Protein AF-0000000085013847 (afdb_homodimer)

Nearest PDB structures (foldseek):
  2bhn-assembly1_A  TM=4.651E-01  e=4.537E+00  Aeropyrum pernix
  2bhn-assembly1_A  TM=4.651E-01  e=4.502E+00  Aeropyrum pernix

Secondary structure (DSSP, 8-state):
--------------S-HHHHHHHHHT-SSS---GGGS-HHHHHHHHHS-HHHHHHHHHHHSSGGGGGGG--GGGGTTSTT--HHHHHHHHHHHHHHHHH-/--------------S-HHHHHHHHHT-SSS---GGGS-HHHHHHHHHS-HHHHHHHHHHHSSGGGGGGG--GGGGTTSTT--HHHHHHHHHHHHHHHHH-

Foldseek 3Di:
DPPPPPPDPPPPPPPDVLVVVVCQQPPPPDHDPPVNDAQLRVCCNQQVDSQVSVLQCVQQVGPVRLCSCVQLVVCDPPTPRHPSSRVSSVVVVVVVVVVD/DPPPPPPPPPPPPPPDVLVVVVCQQPPPPDHDPPVNDAQLRVCCNQQVDSQVSVLQCVQQVGPVRLCSCVQLVVCDPPTPRHPSSRVSSVVVVVVVVVVD

pLDDT: mean 85.6, std 20.47, range [30.75, 98.44]

Organism: Deinococcus geothermalis (strain DSM 11300 / CIP 105573 / AG-3a) (NCBI:txid319795)

Solvent-accessible surface area (backbone atoms only — not comparable to full-atom values): 11295 Å² total; per-residue (Å²): 135,83,74,70,76,73,72,68,77,74,74,72,70,62,90,40,65,47,40,51,49,31,48,46,38,65,29,87,87,66,54,43,54,77,86,72,51,48,67,56,56,45,35,24,64,62,66,70,30,64,53,27,24,52,48,50,36,74,72,39,67,46,55,68,35,51,75,70,60,74,50,27,71,76,48,50,78,41,67,62,23,43,56,40,46,16,43,39,50,42,42,51,51,51,47,23,62,50,50,94,134,84,74,70,75,73,73,66,78,73,75,71,73,62,89,43,66,46,41,54,51,32,50,48,38,64,29,87,88,67,54,42,53,76,84,71,53,50,68,56,57,45,35,23,64,60,64,70,30,64,54,26,24,51,48,51,37,72,71,38,68,46,55,66,37,51,75,71,60,73,52,27,69,76,48,49,76,41,68,62,21,43,54,38,47,16,43,40,49,41,42,51,52,51,47,24,61,50,49,94

Radius of gyration: 20.05 Å; Cα contacts (8 Å, |Δi|>4): 238; chains: 2; bounding box: 55×67×54 Å

Structure (mmCIF, N/CA/C/O backbone):
data_AF-0000000085013847-model_v1
#
loop_
_entity.id
_entity.type
_entity.pdbx_description
1 polymer 'Uncharacterized protein'
#
loop_
_atom_site.group_PDB
_atom_site.id
_atom_site.type_symbol
_atom_site.label_atom_id
_atom_site.label_alt_id
_atom_site.label_comp_id
_atom_site.label_asym_id
_atom_site.label_entity_id
_atom_site.label_seq_id
_atom_site.pdbx_PDB_ins_code
_atom_site.Cartn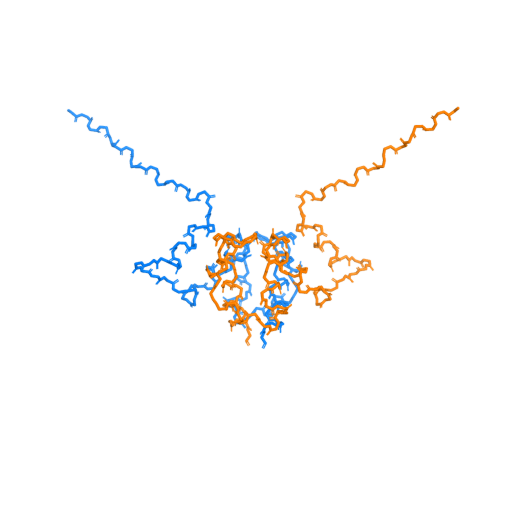_x
_atom_site.Cartn_y
_atom_site.Cartn_z
_atom_site.occupancy
_atom_site.B_iso_or_equiv
_atom_site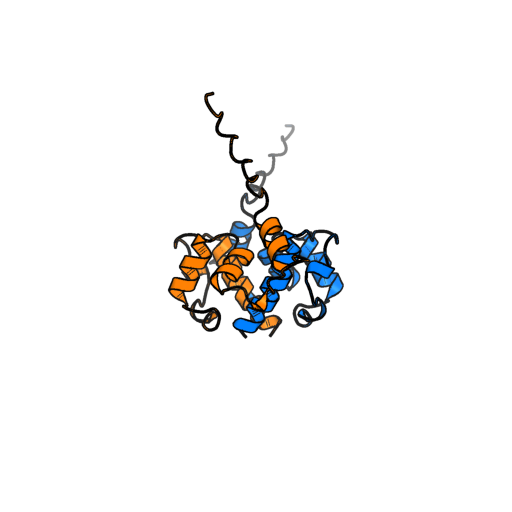.auth_seq_id
_atom_site.auth_comp_id
_atom_site.auth_asym_id
_atom_site.auth_atom_id
_atom_site.pdbx_PDB_model_num
ATOM 1 N N . MET A 1 1 ? 25.266 42.781 -25.609 1 30.75 1 MET A N 1
ATOM 2 C CA . MET A 1 1 ? 24.703 42.5 -24.297 1 30.75 1 MET A CA 1
ATOM 3 C C . MET A 1 1 ? 24.188 41.062 -24.219 1 30.75 1 MET A C 1
ATOM 5 O O . MET A 1 1 ? 23.219 40.719 -24.891 1 30.75 1 MET A O 1
ATOM 9 N N . SER A 1 2 ? 25.062 40 -24.141 1 38.44 2 SER A N 1
ATOM 10 C CA . SER A 1 2 ? 25.016 38.531 -24.125 1 38.44 2 SER A CA 1
ATOM 11 C C . SER A 1 2 ? 24.156 38.031 -22.969 1 38.44 2 SER A C 1
ATOM 13 O O . SER A 1 2 ? 24.5 38.188 -21.797 1 38.44 2 SER A O 1
ATOM 15 N N . GLY A 1 3 ? 22.859 38.219 -23.078 1 35.34 3 GLY A N 1
ATOM 16 C CA . GLY A 1 3 ? 21.906 37.875 -22.047 1 35.34 3 GLY A CA 1
ATOM 17 C C . GLY A 1 3 ? 22.094 36.469 -21.516 1 35.34 3 GLY A C 1
ATOM 18 O O . GLY A 1 3 ? 22.188 35.5 -22.281 1 35.34 3 GLY A O 1
ATOM 19 N N . ILE A 1 4 ? 22.875 36.312 -20.469 1 40.09 4 ILE A N 1
ATOM 20 C CA . ILE A 1 4 ? 23.078 35.094 -19.734 1 40.09 4 ILE A CA 1
ATOM 21 C C . ILE A 1 4 ? 21.734 34.438 -19.453 1 40.09 4 ILE A C 1
ATOM 23 O O . ILE A 1 4 ? 20.781 35.094 -19.031 1 40.09 4 ILE A O 1
ATOM 27 N N . PRO A 1 5 ? 21.312 33.406 -20.297 1 41.41 5 PRO A N 1
ATOM 28 C CA . PRO A 1 5 ? 20.062 32.719 -19.984 1 41.41 5 PRO A CA 1
ATOM 29 C C . PRO A 1 5 ? 19.859 32.5 -18.5 1 41.41 5 PRO A C 1
ATOM 31 O O . PRO A 1 5 ? 20.828 32.188 -17.781 1 41.41 5 PRO A O 1
ATOM 34 N N . VAL A 1 6 ? 19.141 33.312 -17.75 1 39.09 6 VAL A N 1
ATOM 35 C CA . VAL A 1 6 ? 18.734 33.094 -16.359 1 39.09 6 VAL A CA 1
ATOM 36 C C . VAL A 1 6 ? 18.391 31.641 -16.141 1 39.09 6 VAL A C 1
ATOM 38 O O . VAL A 1 6 ? 17.688 31.031 -16.953 1 39.09 6 VAL A O 1
ATOM 41 N N . LYS A 1 7 ? 19.312 30.828 -15.672 1 38.59 7 LYS A N 1
ATOM 42 C CA . LYS A 1 7 ? 19.062 29.453 -15.258 1 38.59 7 LYS A CA 1
ATOM 43 C C . LYS A 1 7 ? 17.688 29.312 -14.602 1 38.59 7 LYS A C 1
ATOM 45 O O . LYS A 1 7 ? 17.359 30.094 -13.703 1 38.59 7 LYS A O 1
ATOM 50 N N . ALA A 1 8 ? 16.656 29.016 -15.391 1 40.59 8 ALA A N 1
ATOM 51 C CA . ALA A 1 8 ? 15.344 28.734 -14.812 1 40.59 8 ALA A CA 1
ATOM 52 C C . ALA A 1 8 ? 15.477 28.141 -13.414 1 40.59 8 ALA A C 1
ATOM 54 O O . ALA A 1 8 ? 16.469 27.469 -13.109 1 40.59 8 ALA A O 1
ATOM 55 N N . PRO A 1 9 ? 14.977 28.766 -12.352 1 34.88 9 PRO A N 1
ATOM 56 C CA . PRO A 1 9 ? 15.039 28.156 -11.023 1 34.88 9 PRO A CA 1
ATOM 57 C C . PRO A 1 9 ? 14.852 26.641 -11.062 1 34.88 9 PRO A C 1
ATOM 59 O O . PRO A 1 9 ? 14.117 26.109 -11.914 1 34.88 9 PRO A O 1
ATOM 62 N N . TYR A 1 10 ? 15.898 25.828 -11.164 1 36.44 10 TYR A N 1
ATOM 63 C CA . TYR A 1 10 ? 15.844 24.375 -10.945 1 36.44 10 TYR A CA 1
ATOM 64 C C . TYR A 1 10 ? 14.664 24.016 -10.055 1 36.44 10 TYR A C 1
ATOM 66 O O . TYR A 1 10 ? 14.602 24.422 -8.891 1 36.44 10 TYR A O 1
ATOM 74 N N . ARG A 1 11 ? 13.398 24.109 -10.539 1 38.66 11 ARG A N 1
ATOM 75 C CA . ARG A 1 11 ? 12.266 23.594 -9.766 1 38.66 11 ARG A CA 1
ATOM 76 C C . ARG A 1 11 ? 12.695 22.469 -8.836 1 38.66 11 ARG A C 1
ATOM 78 O O . ARG A 1 11 ? 13.336 21.516 -9.266 1 38.66 11 ARG A O 1
ATOM 85 N N . ARG A 1 12 ? 13.008 22.719 -7.598 1 37.44 12 ARG A N 1
ATOM 86 C CA . ARG A 1 12 ? 13.414 21.844 -6.504 1 37.44 12 ARG A CA 1
ATOM 87 C C . ARG A 1 12 ? 12.789 20.453 -6.648 1 37.44 12 ARG A C 1
ATOM 89 O O . ARG A 1 12 ? 11.586 20.344 -6.891 1 37.44 12 ARG A O 1
ATOM 96 N N . SER A 1 13 ? 13.461 19.469 -7.23 1 40.66 13 SER A N 1
ATOM 97 C CA . SER A 1 13 ? 13.195 18.031 -7.164 1 40.66 13 SER A CA 1
ATOM 98 C C . SER A 1 13 ? 12.32 17.688 -5.965 1 40.66 13 SER A C 1
ATOM 100 O O . SER A 1 13 ? 12.633 18.062 -4.836 1 40.66 13 SER A O 1
ATOM 102 N N . THR A 1 14 ? 11.07 17.844 -5.957 1 45.62 14 THR A N 1
ATOM 103 C CA . THR A 1 14 ? 10.219 17.547 -4.812 1 45.62 14 THR A CA 1
ATOM 104 C C . THR A 1 14 ? 10.797 16.375 -4.012 1 45.62 14 THR A C 1
ATOM 106 O O . THR A 1 14 ? 10.953 15.273 -4.535 1 45.62 14 THR A O 1
ATOM 109 N N . LYS A 1 15 ? 11.836 16.531 -3.211 1 51.66 15 LYS A N 1
ATOM 110 C CA . LYS A 1 15 ? 12.617 15.656 -2.346 1 51.66 15 LYS A CA 1
ATOM 111 C C . LYS A 1 15 ? 11.75 14.547 -1.749 1 51.66 15 LYS A C 1
ATOM 113 O O . LYS A 1 15 ? 12.266 13.516 -1.32 1 51.66 15 LYS A O 1
ATOM 118 N N . ASN A 1 16 ? 10.375 14.773 -1.818 1 64.81 16 ASN A N 1
ATOM 119 C CA . ASN A 1 16 ? 9.531 13.711 -1.287 1 64.81 16 ASN A CA 1
ATOM 120 C C . ASN A 1 16 ? 8.344 13.422 -2.201 1 64.81 16 ASN A C 1
ATOM 122 O O . ASN A 1 16 ? 7.297 14.055 -2.076 1 64.81 16 ASN A O 1
ATOM 126 N N . PRO A 1 17 ? 8.594 12.695 -3.266 1 72.31 17 PRO A N 1
ATOM 127 C CA . PRO A 1 17 ? 7.559 12.406 -4.258 1 72.31 17 PRO A CA 1
ATOM 128 C C . PRO A 1 17 ? 6.188 12.18 -3.625 1 72.31 17 PRO A C 1
ATOM 130 O O . PRO A 1 17 ? 5.172 12.609 -4.172 1 72.31 17 PRO A O 1
ATOM 133 N N . GLY A 1 18 ? 6.238 11.57 -2.455 1 80.25 18 GLY A N 1
ATOM 134 C CA . GLY A 1 18 ? 4.969 11.383 -1.77 1 80.25 18 GLY A CA 1
ATOM 135 C C . GLY A 1 18 ? 4.34 12.688 -1.31 1 80.25 18 GLY A C 1
ATOM 136 O O . GLY A 1 18 ? 3.133 12.883 -1.461 1 80.25 18 GLY A O 1
ATOM 137 N N . ALA A 1 19 ? 5.102 13.562 -0.898 1 83.06 19 ALA A N 1
ATOM 138 C CA . ALA A 1 19 ? 4.613 14.852 -0.426 1 83.06 19 ALA A CA 1
ATOM 139 C C . ALA A 1 19 ? 4.105 15.703 -1.587 1 83.06 19 ALA A C 1
ATOM 141 O O . ALA A 1 19 ? 3.096 16.406 -1.461 1 83.06 19 ALA A O 1
ATOM 142 N N . ALA A 1 20 ? 4.832 15.68 -2.666 1 86.75 20 ALA A N 1
ATOM 143 C CA . ALA A 1 20 ? 4.395 16.438 -3.836 1 86.75 20 ALA A CA 1
ATOM 144 C C . ALA A 1 20 ? 3.029 15.953 -4.32 1 86.75 20 ALA A C 1
ATOM 146 O O . ALA A 1 20 ? 2.152 16.766 -4.629 1 86.75 20 ALA A O 1
ATOM 147 N N . ARG A 1 21 ? 2.879 14.766 -4.367 1 90.25 21 ARG A N 1
ATOM 148 C CA . ARG A 1 21 ? 1.605 14.203 -4.809 1 90.25 21 ARG A CA 1
ATOM 149 C C . ARG A 1 21 ? 0.498 14.508 -3.805 1 90.25 21 ARG A C 1
ATOM 151 O O . ARG A 1 21 ? -0.637 14.797 -4.191 1 90.25 21 ARG A O 1
ATOM 158 N N . PHE A 1 22 ? 0.845 14.453 -2.607 1 91.62 22 PHE A N 1
ATOM 159 C CA . PHE A 1 22 ? -0.102 14.82 -1.562 1 91.62 22 PHE A CA 1
ATOM 160 C C . PHE A 1 22 ? -0.625 16.234 -1.781 1 91.62 22 PHE A C 1
ATOM 162 O O . PHE A 1 22 ? -1.834 16.469 -1.734 1 91.62 22 PHE A O 1
ATOM 169 N N . ASN A 1 23 ? 0.232 17.109 -2.047 1 91.38 23 ASN A N 1
ATOM 170 C CA . ASN A 1 23 ? -0.149 18.5 -2.244 1 91.38 23 ASN A CA 1
ATOM 171 C C . ASN A 1 23 ? -1.033 18.672 -3.477 1 91.38 23 ASN A C 1
ATOM 173 O O . ASN A 1 23 ? -1.915 19.531 -3.498 1 91.38 23 ASN A O 1
ATOM 177 N N . GLU A 1 24 ? -0.814 17.891 -4.441 1 89.94 24 GLU A N 1
ATOM 178 C CA . GLU A 1 24 ? -1.661 17.906 -5.629 1 89.94 24 GLU A CA 1
ATOM 179 C C . GLU A 1 24 ? -3.074 17.422 -5.309 1 89.94 24 GLU A C 1
ATOM 181 O O . GLU A 1 24 ? -4.055 18.078 -5.68 1 89.94 24 GLU A O 1
ATOM 186 N N . VAL A 1 25 ? -3.17 16.422 -4.59 1 90.44 25 VAL A N 1
ATOM 187 C CA . VAL A 1 25 ? -4.441 15.781 -4.293 1 90.44 25 VAL A CA 1
ATOM 188 C C . VAL A 1 25 ? -5.246 16.641 -3.322 1 90.44 25 VAL A C 1
ATOM 190 O O . VAL A 1 25 ? -6.465 16.781 -3.469 1 90.44 25 VAL A O 1
ATOM 193 N N . TYR A 1 26 ? -4.539 17.266 -2.438 1 89.25 26 TYR A N 1
ATOM 194 C CA . TYR A 1 26 ? -5.242 17.984 -1.375 1 89.25 26 TYR A CA 1
ATOM 195 C C . TYR A 1 26 ? -5.051 19.484 -1.508 1 89.25 26 TYR A C 1
ATOM 197 O O . TYR A 1 26 ? -5.172 20.219 -0.526 1 89.25 26 TYR A O 1
ATOM 205 N N . SER A 1 27 ? -4.715 19.812 -2.689 1 86.5 27 SER A N 1
ATOM 206 C CA . SER A 1 27 ? -4.547 21.25 -2.941 1 86.5 27 SER A CA 1
ATOM 207 C C . SER A 1 27 ? -5.797 22.031 -2.557 1 86.5 27 SER A C 1
ATOM 209 O O . SER A 1 27 ? -6.918 21.578 -2.805 1 86.5 27 SER A O 1
ATOM 211 N N . LYS A 1 28 ? -5.652 23.156 -2.031 1 84.81 28 LYS A N 1
ATOM 212 C CA . LYS A 1 28 ? -6.777 24.016 -1.655 1 84.81 28 LYS A CA 1
ATOM 213 C C . LYS A 1 28 ? -7.363 24.719 -2.875 1 84.81 28 LYS A C 1
ATOM 215 O O . LYS A 1 28 ? -8.57 24.969 -2.936 1 84.81 28 LYS A O 1
ATOM 220 N N . ARG A 1 29 ? -6.652 24.969 -3.857 1 85.38 29 ARG A N 1
ATOM 221 C CA . ARG A 1 29 ? -7.082 25.75 -5.004 1 85.38 29 ARG A CA 1
ATOM 222 C C . ARG A 1 29 ? -7.715 24.875 -6.074 1 85.38 29 ARG A C 1
ATOM 224 O O . ARG A 1 29 ? -8.789 25.188 -6.586 1 85.38 29 ARG A O 1
ATOM 231 N N . ARG A 1 30 ? -7.113 23.781 -6.469 1 86.19 30 ARG A N 1
ATOM 232 C CA . ARG A 1 30 ? -7.582 22.859 -7.5 1 86.19 30 ARG A CA 1
ATOM 233 C C . ARG A 1 30 ? -7.355 21.406 -7.082 1 86.19 30 ARG A C 1
ATOM 235 O O . ARG A 1 30 ? -6.488 20.734 -7.629 1 86.19 30 ARG A O 1
ATOM 242 N N . PRO A 1 31 ? -8.156 20.969 -6.172 1 85.5 31 PRO A N 1
ATOM 243 C CA . PRO A 1 31 ? -7.961 19.594 -5.711 1 85.5 31 PRO A CA 1
ATOM 244 C C . PRO A 1 31 ? -8.266 18.562 -6.789 1 85.5 31 PRO A C 1
ATOM 246 O O . PRO A 1 31 ? -9.195 18.75 -7.582 1 85.5 31 PRO A O 1
ATOM 249 N N . ARG A 1 32 ? -7.398 17.688 -6.898 1 91.69 32 ARG A N 1
ATOM 250 C CA . ARG A 1 32 ? -7.676 16.484 -7.672 1 91.69 32 ARG A CA 1
ATOM 251 C C . ARG A 1 32 ? -8 15.312 -6.754 1 91.69 32 ARG A C 1
ATOM 253 O O . ARG A 1 32 ? -7.094 14.633 -6.266 1 91.69 32 ARG A O 1
ATOM 260 N N . PRO A 1 33 ? -9.25 15.023 -6.625 1 93.69 33 PRO A N 1
ATOM 261 C CA . PRO A 1 33 ? -9.656 13.969 -5.688 1 93.69 33 PRO A CA 1
ATOM 262 C C . PRO A 1 33 ? -8.984 12.633 -5.977 1 93.69 33 PRO A C 1
ATOM 264 O O . PRO A 1 33 ? -8.711 12.312 -7.137 1 93.69 33 PRO A O 1
ATOM 267 N N . ILE A 1 34 ? -8.695 11.867 -4.934 1 95.31 34 ILE A N 1
ATOM 268 C CA . ILE A 1 34 ? -8.031 10.57 -5.016 1 95.31 34 ILE A CA 1
ATOM 269 C C . ILE A 1 34 ? -8.773 9.672 -6 1 95.31 34 ILE A C 1
ATOM 271 O O . ILE A 1 34 ? -8.156 8.898 -6.73 1 95.31 34 ILE A O 1
ATOM 275 N N . ALA A 1 35 ? -10.094 9.773 -6.07 1 96 35 ALA A N 1
ATOM 276 C CA . ALA A 1 35 ? -10.93 8.945 -6.934 1 96 35 ALA A CA 1
ATOM 277 C C . ALA A 1 35 ? -10.688 9.273 -8.406 1 96 35 ALA A C 1
ATOM 279 O O . ALA A 1 35 ? -11.07 8.5 -9.289 1 96 35 ALA A O 1
ATOM 280 N N . GLU A 1 36 ? -10.094 10.375 -8.688 1 96.44 36 GLU A N 1
ATOM 281 C CA . GLU A 1 36 ? -9.859 10.805 -10.07 1 96.44 36 GLU A CA 1
ATOM 282 C C . GLU A 1 36 ? -8.5 10.312 -10.57 1 96.44 36 GLU A C 1
ATOM 284 O O . GLU A 1 36 ? -8.211 10.414 -11.766 1 96.44 36 GLU A O 1
ATOM 289 N N . LEU A 1 37 ? -7.695 9.883 -9.719 1 96.75 37 LEU A N 1
ATOM 290 C CA . LEU A 1 37 ? -6.402 9.352 -10.133 1 96.75 37 LEU A CA 1
ATOM 291 C C . LEU A 1 37 ? -6.574 8.086 -10.969 1 96.75 37 LEU A C 1
ATOM 293 O O . LEU A 1 37 ? -7.461 7.273 -10.695 1 96.75 37 LEU A O 1
ATOM 297 N N . SER A 1 38 ? -5.672 7.895 -11.891 1 97.62 38 SER A N 1
ATOM 298 C CA . SER A 1 38 ? -5.684 6.684 -12.703 1 97.62 38 SER A CA 1
ATOM 299 C C . SER A 1 38 ? -5.215 5.477 -11.906 1 97.62 38 SER A C 1
ATOM 301 O O . SER A 1 38 ? -4.598 5.625 -10.852 1 97.62 38 SER A O 1
ATOM 303 N N . ASP A 1 39 ? -5.461 4.285 -12.445 1 98.44 39 ASP A N 1
ATOM 304 C CA . ASP A 1 39 ? -4.949 3.061 -11.828 1 98.44 39 ASP A CA 1
ATOM 305 C C . ASP A 1 39 ? -3.434 3.121 -11.664 1 98.44 39 ASP A C 1
ATOM 307 O O . ASP A 1 39 ? -2.898 2.701 -10.641 1 98.44 39 ASP A O 1
ATOM 311 N N . ARG A 1 40 ? -2.781 3.611 -12.672 1 98.19 40 ARG A N 1
ATOM 312 C CA . ARG A 1 40 ? -1.325 3.717 -12.641 1 98.19 40 ARG A CA 1
ATOM 313 C C . ARG A 1 40 ? -0.869 4.648 -11.523 1 98.19 40 ARG A C 1
ATOM 315 O O . ARG A 1 40 ? 0.059 4.324 -10.781 1 98.19 40 ARG A O 1
ATOM 322 N N . GLU A 1 41 ? -1.523 5.797 -11.43 1 97.12 41 GLU A N 1
ATOM 323 C CA . GLU A 1 41 ? -1.164 6.77 -10.406 1 97.12 41 GLU A CA 1
ATOM 324 C C . GLU A 1 41 ? -1.364 6.195 -9.008 1 97.12 41 GLU A C 1
ATOM 326 O O . GLU A 1 41 ? -0.512 6.367 -8.133 1 97.12 41 GLU A O 1
ATOM 331 N N . LEU A 1 42 ? -2.43 5.508 -8.82 1 97.5 42 LEU A N 1
ATOM 332 C CA . LEU A 1 42 ? -2.705 4.883 -7.527 1 97.5 42 LEU A CA 1
ATOM 333 C C . LEU A 1 42 ? -1.639 3.848 -7.188 1 97.5 42 LEU A C 1
ATOM 335 O O . LEU A 1 42 ? -1.121 3.826 -6.07 1 97.5 42 LEU A O 1
ATOM 339 N N . LEU A 1 43 ? -1.314 3.051 -8.156 1 97.94 43 LEU A N 1
ATOM 340 C CA . LEU A 1 43 ? -0.33 1.999 -7.93 1 97.94 43 LEU A CA 1
ATOM 341 C C . LEU A 1 43 ? 1.046 2.596 -7.652 1 97.94 43 LEU A C 1
ATOM 343 O O . LEU A 1 43 ? 1.811 2.055 -6.852 1 97.94 43 LEU A O 1
ATOM 347 N N . VAL A 1 44 ? 1.397 3.662 -8.305 1 97.56 44 VAL A N 1
ATOM 348 C CA . VAL A 1 44 ? 2.68 4.316 -8.07 1 97.56 44 VAL A CA 1
ATOM 349 C C . VAL A 1 44 ? 2.76 4.797 -6.625 1 97.56 44 VAL A C 1
ATOM 351 O O . VAL A 1 44 ? 3.797 4.652 -5.973 1 97.56 44 VAL A O 1
ATOM 354 N N . ILE A 1 45 ? 1.721 5.312 -6.094 1 96.75 45 ILE A N 1
ATOM 355 C CA . ILE A 1 45 ? 1.675 5.773 -4.711 1 96.75 45 ILE A CA 1
ATOM 356 C C . ILE A 1 45 ? 1.856 4.59 -3.766 1 96.75 45 ILE A C 1
ATOM 358 O O . ILE A 1 45 ? 2.631 4.664 -2.809 1 96.75 45 ILE A O 1
ATOM 362 N N . LEU A 1 46 ? 1.229 3.502 -4.062 1 97.31 46 LEU A N 1
ATOM 363 C CA . LEU A 1 46 ? 1.126 2.381 -3.133 1 97.31 46 LEU A CA 1
ATOM 364 C C . LEU A 1 46 ? 2.379 1.514 -3.188 1 97.31 46 LEU A C 1
ATOM 366 O O . LEU A 1 46 ? 2.822 0.99 -2.162 1 97.31 46 LEU A O 1
ATOM 370 N N . LEU A 1 47 ? 2.943 1.455 -4.371 1 96.62 47 LEU A N 1
ATOM 371 C CA . LEU A 1 47 ? 4.074 0.549 -4.527 1 96.62 47 LEU A CA 1
ATOM 372 C C . LEU A 1 47 ? 5.395 1.311 -4.445 1 96.62 47 LEU A C 1
ATOM 374 O O . LEU A 1 47 ? 6.445 0.713 -4.203 1 96.62 47 LEU A O 1
ATOM 378 N N . GLY A 1 48 ? 5.371 2.539 -4.758 1 94.38 48 GLY A N 1
ATOM 379 C CA . GLY A 1 48 ? 6.566 3.365 -4.695 1 94.38 48 GLY A CA 1
ATOM 380 C C . GLY A 1 48 ? 7.457 3.217 -5.914 1 94.38 48 GLY A C 1
ATOM 381 O O . GLY A 1 48 ? 8.625 3.611 -5.887 1 94.38 48 GLY A O 1
ATOM 382 N N . SER A 1 49 ? 6.93 2.604 -6.961 1 95.25 49 SER A N 1
ATOM 383 C CA . SER A 1 49 ? 7.719 2.336 -8.156 1 95.25 49 SER A CA 1
ATOM 384 C C . SER A 1 49 ? 6.871 2.467 -9.422 1 95.25 49 SER A C 1
ATOM 386 O O . SER A 1 49 ? 5.988 1.644 -9.672 1 95.25 49 SER A O 1
ATOM 388 N N . PRO A 1 50 ? 7.148 3.527 -10.195 1 97.19 50 PRO A N 1
ATOM 389 C CA . PRO A 1 50 ? 6.43 3.648 -11.469 1 97.19 50 PRO A CA 1
ATOM 390 C C . PRO A 1 50 ? 6.598 2.418 -12.359 1 97.19 50 PRO A C 1
ATOM 392 O O . PRO A 1 50 ? 5.637 1.985 -13.008 1 97.19 50 PRO A O 1
ATOM 395 N N . GLN A 1 51 ? 7.754 1.877 -12.328 1 98.12 51 GLN A N 1
ATOM 396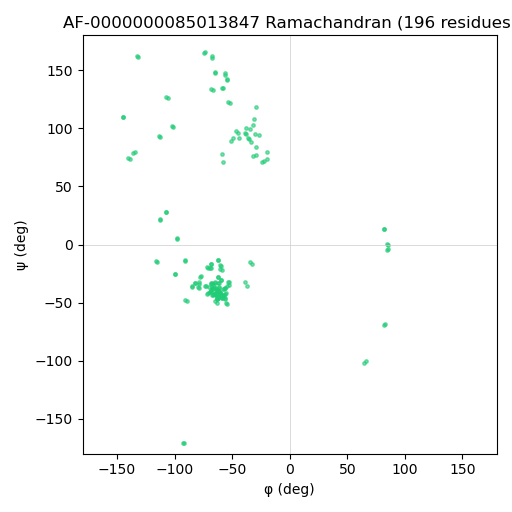 C CA . GLN A 1 51 ? 8.008 0.693 -13.141 1 98.12 51 GLN A CA 1
ATOM 397 C C . GLN A 1 51 ? 7.168 -0.491 -12.664 1 98.12 51 GLN A C 1
ATOM 399 O O . GLN A 1 51 ? 6.645 -1.252 -13.484 1 98.12 51 GLN A O 1
ATOM 404 N N . ALA A 1 52 ? 7.059 -0.704 -11.438 1 97.88 52 ALA A N 1
ATOM 405 C CA . ALA A 1 52 ? 6.211 -1.767 -10.898 1 97.88 52 ALA A CA 1
ATOM 406 C C . ALA A 1 52 ? 4.758 -1.576 -11.312 1 97.88 52 ALA A C 1
ATOM 408 O O . ALA A 1 52 ? 4.082 -2.537 -11.688 1 97.88 52 ALA A O 1
ATOM 409 N N . ALA A 1 53 ? 4.32 -0.327 -11.234 1 98.31 53 ALA A N 1
ATOM 410 C CA . ALA A 1 53 ? 2.947 -0.024 -11.633 1 98.31 53 ALA A CA 1
ATOM 411 C C . ALA A 1 53 ? 2.693 -0.428 -13.078 1 98.31 53 ALA A C 1
ATOM 413 O O . ALA A 1 53 ? 1.679 -1.06 -13.383 1 98.31 53 ALA A O 1
ATOM 414 N N . ASP A 1 54 ? 3.637 -0.092 -13.914 1 98.44 54 ASP A N 1
ATOM 415 C CA . ASP A 1 54 ? 3.52 -0.432 -15.328 1 98.44 54 ASP A CA 1
ATOM 416 C C . ASP A 1 54 ? 3.482 -1.945 -15.531 1 98.44 54 ASP A C 1
ATOM 418 O O . ASP A 1 54 ? 2.648 -2.459 -16.281 1 98.44 54 ASP A O 1
ATOM 422 N N . THR A 1 55 ? 4.383 -2.594 -14.859 1 98.31 55 THR A N 1
ATOM 423 C CA . THR A 1 55 ? 4.461 -4.047 -14.977 1 98.31 55 THR A CA 1
ATOM 424 C C . THR A 1 55 ? 3.164 -4.695 -14.508 1 98.31 55 THR A C 1
ATOM 426 O O . THR A 1 55 ? 2.639 -5.594 -15.172 1 98.31 55 THR A O 1
ATOM 429 N N . VAL A 1 56 ? 2.602 -4.273 -13.406 1 98.12 56 VAL A N 1
ATOM 430 C CA . VAL A 1 56 ? 1.366 -4.824 -12.859 1 98.12 56 VAL A CA 1
ATOM 431 C C . VAL A 1 56 ? 0.218 -4.586 -13.836 1 98.12 56 VAL A C 1
ATOM 433 O O . VAL A 1 56 ? -0.531 -5.508 -14.164 1 98.12 56 VAL A O 1
ATOM 436 N N . LEU A 1 57 ? 0.123 -3.395 -14.328 1 98.19 57 LEU A N 1
ATOM 437 C CA . LEU A 1 57 ? -0.992 -3.055 -15.203 1 98.19 57 LEU A CA 1
ATOM 438 C C . LEU A 1 57 ? -0.88 -3.791 -16.531 1 98.19 57 LEU A C 1
ATOM 440 O O . LEU A 1 57 ? -1.896 -4.125 -17.156 1 98.19 57 LEU A O 1
ATOM 444 N N . GLU A 1 58 ? 0.338 -3.982 -16.953 1 97.56 58 GLU A N 1
ATOM 445 C CA . GLU A 1 58 ? 0.525 -4.797 -18.156 1 97.56 58 GLU A CA 1
ATOM 446 C C . GLU A 1 58 ? -0.031 -6.203 -17.953 1 97.56 58 GLU A C 1
ATOM 448 O O . GLU A 1 58 ? -0.535 -6.816 -18.906 1 97.56 58 GLU A O 1
ATOM 453 N N . HIS A 1 59 ? 0.017 -6.641 -16.766 1 96.38 59 HIS A N 1
ATOM 454 C CA . HIS A 1 59 ? -0.392 -8.008 -16.453 1 96.38 59 HIS A CA 1
ATOM 455 C C . HIS A 1 59 ? -1.899 -8.094 -16.234 1 96.38 59 HIS A C 1
ATOM 457 O O . HIS A 1 59 ? -2.537 -9.055 -16.672 1 96.38 59 HIS A O 1
ATOM 463 N N . ILE A 1 60 ? -2.48 -7.062 -15.648 1 96.81 60 ILE A N 1
ATOM 464 C CA . ILE A 1 60 ? -3.855 -7.242 -15.203 1 96.81 60 ILE A CA 1
ATOM 465 C C . ILE A 1 60 ? -4.777 -6.301 -15.977 1 96.81 60 ILE A C 1
ATOM 467 O O . ILE A 1 60 ? -6.004 -6.445 -15.93 1 96.81 60 ILE A O 1
ATOM 471 N N . GLY A 1 61 ? -4.301 -5.348 -16.641 1 96.75 61 GLY A N 1
ATOM 472 C CA . GLY A 1 61 ? -5.09 -4.371 -17.375 1 96.75 61 GLY A CA 1
ATOM 473 C C . GLY A 1 61 ? -5.633 -3.26 -16.5 1 96.75 61 GLY A C 1
ATOM 474 O O . GLY A 1 61 ? -5.219 -2.105 -16.625 1 96.75 61 GLY A O 1
ATOM 475 N N . THR A 1 62 ? -6.613 -3.6 -15.594 1 97.62 62 THR A N 1
ATOM 476 C CA . THR A 1 62 ? -7.203 -2.637 -14.672 1 97.62 62 THR A CA 1
ATOM 477 C C . THR A 1 62 ? -7.23 -3.195 -13.25 1 97.62 62 THR A C 1
ATOM 479 O O . THR A 1 62 ? -7.133 -4.41 -13.055 1 97.62 62 THR A O 1
ATOM 482 N N . LEU A 1 63 ? -7.383 -2.303 -12.312 1 97.56 63 LEU A N 1
ATOM 483 C CA . LEU A 1 63 ? -7.434 -2.723 -10.922 1 97.56 63 LEU A CA 1
ATOM 484 C C . LEU A 1 63 ? -8.633 -3.633 -10.664 1 97.56 63 LEU A C 1
ATOM 486 O O . LEU A 1 63 ? -8.594 -4.477 -9.766 1 97.56 63 LEU A O 1
ATOM 490 N N . GLY A 1 64 ? -9.688 -3.475 -11.43 1 97 64 GLY A N 1
ATOM 491 C CA . GLY A 1 64 ? -10.836 -4.355 -11.305 1 97 64 GLY A CA 1
ATOM 492 C C . GLY A 1 64 ? -10.5 -5.812 -11.555 1 97 64 GLY A C 1
ATOM 493 O O . GLY A 1 64 ? -11.273 -6.703 -11.188 1 97 64 GLY A O 1
ATOM 494 N N . GLU A 1 65 ? -9.352 -6.078 -12.211 1 96.81 65 GLU A N 1
ATOM 495 C CA . GLU A 1 65 ? -8.898 -7.426 -12.539 1 96.81 65 GLU A CA 1
ATOM 496 C C . GLU A 1 65 ? -7.711 -7.836 -11.672 1 96.81 65 GLU A C 1
ATOM 498 O O . GLU A 1 65 ? -6.883 -8.648 -12.078 1 96.81 65 GLU A O 1
ATOM 503 N N . TYR A 1 66 ? -7.629 -7.305 -10.523 1 96.62 66 TYR A N 1
ATOM 504 C CA . TYR A 1 66 ? -6.461 -7.496 -9.664 1 96.62 66 TYR A CA 1
ATOM 505 C C . TYR A 1 66 ? -6.285 -8.969 -9.305 1 96.62 66 TYR A C 1
ATOM 507 O O . TYR A 1 66 ? -5.16 -9.445 -9.156 1 96.62 66 TYR A O 1
ATOM 515 N N . SER A 1 67 ? -7.387 -9.688 -9.18 1 92.94 67 SER A N 1
ATOM 516 C CA . SER A 1 67 ? -7.348 -11.086 -8.766 1 92.94 67 SER A CA 1
ATOM 517 C C . SER A 1 67 ? -6.574 -11.938 -9.766 1 92.94 67 SER A C 1
ATOM 519 O O . SER A 1 67 ? -6.156 -13.055 -9.453 1 92.94 67 SER A O 1
ATOM 521 N N . ARG A 1 68 ? -6.34 -11.367 -10.891 1 91.81 68 ARG A N 1
ATOM 522 C CA . ARG A 1 68 ? -5.602 -12.086 -11.922 1 91.81 68 ARG A CA 1
ATOM 523 C C . ARG A 1 68 ? -4.141 -12.273 -11.523 1 91.81 68 ARG A C 1
ATOM 525 O O . ARG A 1 68 ? -3.439 -13.109 -12.094 1 91.81 68 ARG A O 1
ATOM 532 N N . ILE A 1 69 ? -3.689 -11.5 -10.633 1 92.75 69 ILE A N 1
ATOM 533 C CA . ILE A 1 69 ? -2.307 -11.617 -10.18 1 92.75 69 ILE A CA 1
ATOM 534 C C . ILE A 1 69 ? -2.121 -12.945 -9.445 1 92.75 69 ILE A C 1
ATOM 536 O O . ILE A 1 69 ? -1.081 -13.594 -9.57 1 92.75 69 ILE A O 1
ATOM 540 N N . GLY A 1 70 ? -3.168 -13.359 -8.75 1 91.19 70 GLY A N 1
ATOM 541 C CA . GLY A 1 70 ? -3.016 -14.508 -7.871 1 91.19 70 GLY A CA 1
ATOM 542 C C . GLY A 1 70 ? -2.082 -14.25 -6.703 1 91.19 70 GLY A C 1
ATOM 543 O O . GLY A 1 70 ? -2.49 -13.672 -5.691 1 91.19 70 GLY A O 1
ATOM 544 N N . GLU A 1 71 ? -0.755 -14.773 -6.852 1 92.12 71 GLU A N 1
ATOM 545 C CA . GLU A 1 71 ? 0.29 -14.539 -5.859 1 92.12 71 GLU A CA 1
ATOM 546 C C . GLU A 1 71 ? 1.335 -13.555 -6.379 1 92.12 71 GLU A C 1
ATOM 548 O O . GLU A 1 71 ? 1.812 -13.688 -7.508 1 92.12 71 GLU A O 1
ATOM 553 N N . GLY A 1 72 ? 1.549 -12.547 -5.582 1 93.44 72 GLY A N 1
ATOM 554 C CA . GLY A 1 72 ? 2.543 -11.555 -5.957 1 93.44 72 GLY A CA 1
ATOM 555 C C . GLY A 1 72 ? 3.898 -12.156 -6.273 1 93.44 72 GLY A C 1
ATOM 556 O O . GLY A 1 72 ? 4.613 -11.664 -7.148 1 93.44 72 GLY A O 1
ATOM 557 N N . ALA A 1 73 ? 4.203 -13.258 -5.582 1 90.5 73 ALA A N 1
ATOM 558 C CA . ALA A 1 73 ? 5.484 -13.93 -5.758 1 90.5 73 ALA A CA 1
ATOM 559 C C . ALA A 1 73 ? 5.668 -14.398 -7.199 1 90.5 73 ALA A C 1
ATOM 561 O O . ALA A 1 73 ? 6.801 -14.562 -7.664 1 90.5 73 ALA A O 1
ATOM 562 N N . ARG A 1 74 ? 4.586 -14.539 -7.898 1 92.25 74 ARG A N 1
ATOM 563 C CA . ARG A 1 74 ? 4.637 -14.984 -9.281 1 92.25 74 ARG A CA 1
ATOM 564 C C . ARG A 1 74 ? 5.188 -13.891 -10.195 1 92.25 74 ARG A C 1
ATOM 566 O O . ARG A 1 74 ? 5.625 -14.172 -11.312 1 92.25 74 ARG A O 1
ATOM 573 N N . LEU A 1 75 ? 5.141 -12.719 -9.734 1 95 75 LEU A N 1
ATOM 574 C CA . LEU A 1 75 ? 5.598 -11.602 -10.555 1 95 75 LEU A CA 1
ATOM 575 C C . LEU A 1 75 ? 7.023 -11.211 -10.188 1 95 75 LEU A C 1
ATOM 577 O O . LEU A 1 75 ? 7.586 -10.281 -10.773 1 95 75 LEU A O 1
ATOM 581 N N . LEU A 1 76 ? 7.621 -11.961 -9.344 1 92.75 76 LEU A N 1
ATOM 582 C CA . LEU A 1 76 ? 8.977 -11.672 -8.898 1 92.75 76 LEU A CA 1
ATOM 583 C C . LEU A 1 76 ? 9.945 -11.633 -10.078 1 92.75 76 LEU A C 1
ATOM 585 O O . LEU A 1 76 ? 9.844 -12.445 -11 1 92.75 76 LEU A O 1
ATOM 589 N N . HIS A 1 77 ? 10.781 -10.641 -10.109 1 91.19 77 HIS A N 1
ATOM 590 C CA . HIS A 1 77 ? 11.891 -10.461 -11.039 1 91.19 77 HIS A CA 1
ATOM 591 C C . HIS A 1 77 ? 11.422 -9.805 -12.336 1 91.19 77 HIS A C 1
ATOM 593 O O . HIS A 1 77 ? 12.227 -9.547 -13.234 1 91.19 77 HIS A O 1
ATOM 599 N N . LEU A 1 78 ? 10.102 -9.562 -12.484 1 96.56 78 LEU A N 1
ATOM 600 C CA . LEU A 1 78 ? 9.68 -8.656 -13.547 1 96.56 78 LEU A CA 1
ATOM 601 C C . LEU A 1 78 ? 10.141 -7.23 -13.258 1 96.56 78 LEU A C 1
ATOM 603 O O . LEU A 1 78 ? 10.508 -6.914 -12.125 1 96.56 78 LEU A O 1
ATOM 607 N N . PRO A 1 79 ? 10.148 -6.438 -14.227 1 97.62 79 PRO A N 1
ATOM 608 C CA . PRO A 1 79 ? 10.664 -5.082 -14.016 1 97.62 79 PRO A CA 1
ATOM 609 C C . PRO A 1 79 ? 9.984 -4.367 -12.852 1 97.62 79 PRO A C 1
ATOM 611 O O . PRO A 1 79 ? 8.75 -4.27 -12.82 1 97.62 79 PRO A O 1
ATOM 614 N N . GLY A 1 80 ? 10.742 -3.963 -11.938 1 97.12 80 GLY A N 1
ATOM 615 C CA . GLY A 1 80 ? 10.258 -3.17 -10.812 1 97.12 80 GLY A CA 1
ATOM 616 C C . GLY A 1 80 ? 9.695 -4.012 -9.688 1 97.12 80 GLY A C 1
ATOM 617 O O . GLY A 1 80 ? 9.312 -3.484 -8.641 1 97.12 80 GLY A O 1
ATOM 618 N N . ILE A 1 81 ? 9.727 -5.277 -9.875 1 97.19 81 ILE A N 1
ATOM 619 C CA . ILE A 1 81 ? 9.086 -6.121 -8.875 1 97.19 81 ILE A CA 1
ATOM 620 C C . ILE A 1 81 ? 10.133 -6.961 -8.156 1 97.19 81 ILE A C 1
ATOM 622 O O . ILE A 1 81 ? 10.492 -8.055 -8.609 1 97.19 81 ILE A O 1
ATOM 626 N N . GLY A 1 82 ? 10.586 -6.461 -7.078 1 96.31 82 GLY A N 1
ATOM 627 C CA . GLY A 1 82 ? 11.391 -7.238 -6.152 1 96.31 82 GLY A CA 1
ATOM 628 C C . GLY A 1 82 ? 10.57 -7.91 -5.066 1 96.31 82 GLY A C 1
ATOM 629 O O . GLY A 1 82 ? 9.336 -7.871 -5.098 1 96.31 82 GLY A O 1
ATOM 630 N N . LYS A 1 83 ? 11.336 -8.453 -4.117 1 95.19 83 LYS A N 1
ATOM 631 C CA . LYS A 1 83 ? 10.672 -9.195 -3.047 1 95.19 83 LYS A CA 1
ATOM 632 C C . LYS A 1 83 ? 9.711 -8.289 -2.271 1 95.19 83 LYS A C 1
ATOM 634 O O . LYS A 1 83 ? 8.594 -8.695 -1.964 1 95.19 83 LYS A O 1
ATOM 639 N N . GLY A 1 84 ? 10.133 -7.121 -2.023 1 94.75 84 GLY A N 1
ATOM 640 C CA . GLY A 1 84 ? 9.297 -6.188 -1.282 1 94.75 84 GLY A CA 1
ATOM 641 C C . GLY A 1 84 ? 8.023 -5.812 -2.018 1 94.75 84 GLY A C 1
ATOM 642 O O . GLY A 1 84 ? 6.941 -5.789 -1.426 1 94.75 84 GLY A O 1
ATOM 643 N N . VAL A 1 85 ? 8.156 -5.566 -3.297 1 96.31 85 VAL A N 1
ATOM 644 C CA . VAL A 1 85 ? 7.004 -5.184 -4.102 1 96.31 85 VAL A CA 1
ATOM 645 C C . VAL A 1 85 ? 6.059 -6.371 -4.25 1 96.31 85 VAL A C 1
ATOM 647 O O . VAL A 1 85 ? 4.836 -6.215 -4.176 1 96.31 85 VAL A O 1
ATOM 650 N N . ALA A 1 86 ? 6.613 -7.52 -4.441 1 96.81 86 ALA A N 1
ATOM 651 C CA . ALA A 1 86 ? 5.789 -8.727 -4.543 1 96.81 86 ALA A CA 1
ATOM 652 C C . ALA A 1 86 ? 4.953 -8.922 -3.281 1 96.81 86 ALA A C 1
ATOM 654 O O . ALA A 1 86 ? 3.766 -9.234 -3.361 1 96.81 86 ALA A O 1
ATOM 655 N N . LEU A 1 87 ? 5.578 -8.773 -2.199 1 96.56 87 LEU A N 1
ATOM 656 C CA . LEU A 1 87 ? 4.875 -8.883 -0.925 1 96.56 87 LEU A CA 1
ATOM 657 C C . LEU A 1 87 ? 3.771 -7.836 -0.817 1 96.56 87 LEU A C 1
ATOM 659 O O . LEU A 1 87 ? 2.666 -8.141 -0.361 1 96.56 87 LEU A O 1
ATOM 663 N N . LYS A 1 88 ? 4.051 -6.641 -1.22 1 97.5 88 LYS A N 1
ATOM 664 C CA . LYS A 1 88 ? 3.072 -5.555 -1.165 1 97.5 88 LYS A CA 1
ATOM 665 C C . LYS A 1 88 ? 1.855 -5.867 -2.031 1 97.5 88 LYS A C 1
ATOM 667 O O . LYS A 1 88 ? 0.726 -5.539 -1.665 1 97.5 88 LYS A O 1
ATOM 672 N N . LEU A 1 89 ? 2.1 -6.48 -3.123 1 97.38 89 LEU A N 1
ATOM 673 C CA . LEU A 1 89 ? 0.993 -6.844 -4 1 97.38 89 LEU A CA 1
ATOM 674 C C . LEU A 1 89 ? 0.027 -7.789 -3.297 1 97.38 89 LEU A C 1
ATOM 676 O O . LEU A 1 89 ? -1.191 -7.613 -3.377 1 97.38 89 LEU A O 1
ATOM 680 N N . ASP A 1 90 ? 0.556 -8.742 -2.641 1 97.06 90 ASP A N 1
ATOM 681 C CA . ASP A 1 90 ? -0.297 -9.672 -1.909 1 97.06 90 ASP A CA 1
ATOM 682 C C . ASP A 1 90 ? -0.978 -8.984 -0.729 1 97.06 90 ASP A C 1
ATOM 684 O O . ASP A 1 90 ? -2.15 -9.242 -0.445 1 97.06 90 ASP A O 1
ATOM 688 N N . ALA A 1 91 ? -0.258 -8.148 -0.079 1 97.69 91 ALA A N 1
ATOM 689 C CA . ALA A 1 91 ? -0.815 -7.41 1.052 1 97.69 91 ALA A CA 1
ATOM 690 C C . ALA A 1 91 ? -1.953 -6.496 0.604 1 97.69 91 ALA A C 1
ATOM 692 O O . ALA A 1 91 ? -2.947 -6.34 1.317 1 97.69 91 ALA A O 1
ATOM 693 N N . LEU A 1 92 ? -1.782 -5.887 -0.539 1 98.06 92 LEU A N 1
ATOM 694 C CA . LEU A 1 92 ? -2.824 -5.031 -1.095 1 98.06 92 LEU A CA 1
ATOM 695 C C . LEU A 1 92 ? -4.113 -5.812 -1.314 1 98.06 92 LEU A C 1
ATOM 697 O O . LEU A 1 92 ? -5.195 -5.352 -0.946 1 98.06 92 LEU A O 1
ATOM 701 N N . PHE A 1 93 ? -3.979 -6.941 -1.839 1 96.94 93 PHE A N 1
ATOM 702 C CA . PHE A 1 93 ? -5.16 -7.762 -2.084 1 96.94 93 PHE A CA 1
ATOM 703 C C . PHE A 1 93 ? -5.824 -8.164 -0.772 1 96.94 93 PHE A C 1
ATOM 705 O O . PHE A 1 93 ? -7.047 -8.07 -0.635 1 96.94 93 PHE A O 1
ATOM 712 N N . GLU A 1 94 ? -5.055 -8.648 0.128 1 97.38 94 GLU A N 1
ATOM 713 C CA . GLU A 1 94 ? -5.594 -9.047 1.426 1 97.38 94 GLU A CA 1
ATOM 714 C C . GLU A 1 94 ? -6.273 -7.871 2.125 1 97.38 94 GLU A C 1
ATOM 716 O O . GLU A 1 94 ? -7.344 -8.031 2.715 1 97.38 94 GLU A O 1
ATOM 721 N N . PHE A 1 95 ? -5.637 -6.785 2.053 1 97.69 95 PHE A N 1
ATOM 722 C CA . PHE A 1 95 ? -6.223 -5.562 2.586 1 97.69 95 PHE A CA 1
ATOM 723 C C . PHE A 1 95 ? -7.594 -5.301 1.966 1 97.69 95 PHE A C 1
ATOM 725 O O . PHE A 1 95 ? -8.562 -5.031 2.678 1 97.69 95 PHE A O 1
ATOM 732 N N . ALA A 1 96 ? -7.676 -5.34 0.665 1 97 96 ALA A N 1
ATOM 733 C CA . ALA A 1 96 ? -8.938 -5.105 -0.03 1 97 96 ALA A CA 1
ATOM 734 C C . ALA A 1 96 ? -10.008 -6.098 0.427 1 97 96 ALA A C 1
ATOM 736 O O . ALA A 1 96 ? -11.172 -5.73 0.587 1 97 96 ALA A O 1
ATOM 737 N N . CYS A 1 97 ? -9.625 -7.289 0.649 1 95.88 97 CYS A N 1
ATOM 738 C CA . CYS A 1 97 ? -10.555 -8.305 1.115 1 95.88 97 CYS A CA 1
ATOM 739 C C . CYS A 1 97 ? -11.094 -7.965 2.5 1 95.88 97 CYS A C 1
ATOM 741 O O . CYS A 1 97 ? -12.266 -8.188 2.787 1 95.88 97 CYS A O 1
ATOM 743 N N . ARG A 1 98 ? -10.305 -7.465 3.26 1 96.75 98 ARG A N 1
ATOM 744 C CA . ARG A 1 98 ? -10.711 -7.207 4.637 1 96.75 98 ARG A CA 1
ATOM 745 C C . ARG A 1 98 ? -11.539 -5.934 4.73 1 96.75 98 ARG A C 1
ATOM 747 O O . ARG A 1 98 ? -12.422 -5.82 5.586 1 96.75 98 ARG A O 1
ATOM 754 N N . VAL A 1 99 ? -11.172 -4.977 3.943 1 95.38 99 VAL A N 1
ATOM 755 C CA . VAL A 1 99 ? -11.859 -3.691 3.984 1 95.38 99 VAL A CA 1
ATOM 756 C C . VAL A 1 99 ? -13.172 -3.781 3.215 1 95.38 99 VAL A C 1
ATOM 758 O O . VAL A 1 99 ? -14.133 -3.064 3.518 1 95.38 99 VAL A O 1
ATOM 761 N N . GLY A 1 100 ? -13.273 -4.582 2.146 1 83.88 100 GLY A N 1
ATOM 762 C CA . GLY A 1 100 ? -14.453 -4.738 1.307 1 83.88 100 GLY A CA 1
ATOM 763 C C . GLY A 1 100 ? -15.492 -5.676 1.903 1 83.88 100 GLY A C 1
ATOM 764 O O . GLY A 1 100 ? -16.672 -5.328 1.992 1 83.88 100 GLY A O 1
ATOM 765 N N . MET B 1 1 ? 40.688 -21.25 31.438 1 30.8 1 MET B N 1
ATOM 766 C CA . MET B 1 1 ? 40.219 -21.375 30.062 1 30.8 1 MET B CA 1
ATOM 767 C C . MET B 1 1 ? 39.031 -20.438 29.812 1 30.8 1 MET B C 1
ATOM 769 O O . MET B 1 1 ? 37.969 -20.625 30.359 1 30.8 1 MET B O 1
ATOM 773 N N . SER B 1 2 ? 39.312 -19.109 29.688 1 37.88 2 SER B N 1
ATOM 774 C CA . SER B 1 2 ? 38.5 -17.922 29.5 1 37.88 2 SER B CA 1
ATOM 775 C C . SER B 1 2 ? 37.656 -18.016 28.219 1 37.88 2 SER B C 1
ATOM 777 O O . SER B 1 2 ? 38.219 -18.078 27.109 1 37.88 2 SER B O 1
ATOM 779 N N . GLY B 1 3 ? 36.594 -18.75 28.281 1 37.38 3 GLY B N 1
ATOM 780 C CA . GLY B 1 3 ? 35.688 -19.016 27.172 1 37.38 3 GLY B CA 1
ATOM 781 C C . GLY B 1 3 ? 35.219 -17.75 26.469 1 37.38 3 GLY B C 1
ATOM 782 O O . GLY B 1 3 ? 34.781 -16.797 27.125 1 37.38 3 GLY B O 1
ATOM 783 N N . ILE B 1 4 ? 36 -17.328 25.453 1 41.78 4 ILE B N 1
ATOM 784 C CA . ILE B 1 4 ? 35.688 -16.219 24.547 1 41.78 4 ILE B CA 1
ATOM 785 C C . ILE B 1 4 ? 34.219 -16.328 24.109 1 41.78 4 ILE B C 1
ATOM 787 O O . ILE B 1 4 ? 33.781 -17.391 23.625 1 41.78 4 ILE B O 1
ATOM 791 N N . PRO B 1 5 ? 33.312 -15.664 24.859 1 37.78 5 PRO B N 1
ATOM 792 C CA . PRO B 1 5 ? 31.938 -15.727 24.359 1 37.78 5 PRO B CA 1
ATOM 793 C C . PRO B 1 5 ? 31.859 -15.492 22.844 1 37.78 5 PRO B C 1
ATOM 795 O O . PRO B 1 5 ? 32.625 -14.68 22.297 1 37.78 5 PRO B O 1
ATOM 798 N N . VAL B 1 6 ? 31.828 -16.578 22.031 1 37.78 6 VAL B N 1
ATOM 799 C CA . VAL B 1 6 ? 31.594 -16.453 20.594 1 37.78 6 VAL B CA 1
ATOM 800 C C . VAL B 1 6 ? 30.547 -15.359 20.344 1 37.78 6 VAL B C 1
ATOM 802 O O . VAL B 1 6 ? 29.531 -15.297 21.031 1 37.78 6 VAL B O 1
ATOM 805 N N . LYS B 1 7 ? 30.969 -14.141 19.969 1 36.72 7 LYS B N 1
ATOM 806 C CA . LYS B 1 7 ? 30.078 -13.07 19.516 1 36.72 7 LYS B CA 1
ATOM 807 C C . LYS B 1 7 ? 28.906 -13.625 18.734 1 36.72 7 LYS B C 1
ATOM 809 O O . LYS B 1 7 ? 29.078 -14.469 17.859 1 36.72 7 LYS B O 1
ATOM 814 N N . ALA B 1 8 ? 27.75 -13.773 19.359 1 36 8 ALA B N 1
ATOM 815 C CA . ALA B 1 8 ? 26.531 -14.211 18.688 1 36 8 ALA B CA 1
ATOM 816 C C . ALA B 1 8 ? 26.516 -13.75 17.234 1 36 8 ALA B C 1
ATOM 818 O O . ALA B 1 8 ? 27.016 -12.672 16.922 1 36 8 ALA B O 1
ATOM 819 N N . PRO B 1 9 ? 26.688 -14.672 16.25 1 36.94 9 PRO B N 1
ATOM 820 C CA . PRO B 1 9 ? 26.625 -14.195 14.867 1 36.94 9 PRO B CA 1
ATOM 821 C C . PRO B 1 9 ? 25.625 -13.039 14.688 1 36.94 9 PRO B C 1
ATOM 823 O O . PRO B 1 9 ? 24.578 -13.023 15.328 1 36.94 9 PRO B O 1
ATOM 826 N N . TYR B 1 10 ? 26.031 -11.766 14.875 1 35.06 10 TYR B N 1
ATOM 827 C CA . TYR B 1 10 ? 25.234 -10.594 14.523 1 35.06 10 TYR B CA 1
ATOM 828 C C . TYR B 1 10 ? 24.188 -10.945 13.469 1 35.06 10 TYR B C 1
ATOM 830 O O . TYR B 1 10 ? 24.531 -11.383 12.367 1 35.06 10 TYR B O 1
ATOM 838 N N . ARG B 1 11 ? 23.125 -11.68 13.766 1 35.91 11 ARG B N 1
ATOM 839 C CA . ARG B 1 11 ? 22 -11.812 12.828 1 35.91 11 ARG B CA 1
ATOM 840 C C . ARG B 1 11 ? 21.875 -10.57 11.961 1 35.91 11 ARG B C 1
ATOM 842 O O . ARG B 1 11 ? 21.719 -9.461 12.469 1 35.91 11 ARG B O 1
ATOM 849 N N . ARG B 1 12 ? 22.594 -10.43 10.875 1 37.03 12 ARG B N 1
ATOM 850 C CA . ARG B 1 12 ? 22.641 -9.336 9.906 1 37.03 12 ARG B CA 1
ATOM 851 C C . ARG B 1 12 ? 21.281 -8.664 9.773 1 37.03 12 ARG B C 1
ATOM 853 O O . ARG B 1 12 ? 20.25 -9.336 9.703 1 37.03 12 ARG B O 1
ATOM 860 N N . SER B 1 13 ? 20.984 -7.414 10.375 1 38.94 13 SER B N 1
ATOM 861 C CA . SER B 1 13 ? 19.938 -6.418 10.172 1 38.94 13 SER B CA 1
ATOM 862 C C . SER B 1 13 ? 19.281 -6.578 8.805 1 38.94 13 SER B C 1
ATOM 864 O O . SER B 1 13 ? 19.969 -6.602 7.785 1 38.94 13 SER B O 1
ATOM 866 N N . THR B 1 14 ? 18.484 -7.535 8.562 1 43.59 14 THR B N 1
ATOM 867 C CA . THR B 1 14 ? 17.875 -7.703 7.25 1 43.59 14 THR B CA 1
ATOM 868 C C . THR B 1 14 ? 17.703 -6.352 6.559 1 43.59 14 THR B C 1
ATOM 870 O O . THR B 1 14 ? 16.984 -5.48 7.062 1 43.59 14 THR B O 1
ATOM 873 N N . LYS B 1 15 ? 18.703 -5.75 6.008 1 49.59 15 LYS B N 1
ATOM 874 C CA . LYS B 1 15 ? 18.891 -4.484 5.309 1 49.59 15 LYS B CA 1
ATOM 875 C C . LYS B 1 15 ? 17.656 -4.121 4.488 1 49.59 15 LYS B C 1
ATOM 877 O O . LYS B 1 15 ? 17.5 -2.973 4.07 1 49.59 15 LYS B O 1
ATOM 882 N N . ASN B 1 16 ? 16.781 -5.219 4.309 1 63.22 16 ASN B N 1
ATOM 883 C CA . ASN B 1 16 ? 15.578 -4.863 3.557 1 63.22 16 ASN B CA 1
ATOM 884 C C . ASN B 1 16 ? 14.312 -5.422 4.215 1 63.22 16 ASN B C 1
ATOM 886 O O . ASN B 1 16 ? 13.945 -6.57 3.979 1 63.22 16 ASN B O 1
ATOM 890 N N . PRO B 1 17 ? 13.867 -4.766 5.219 1 71.94 17 PRO B N 1
ATOM 891 C CA . PRO B 1 17 ? 12.719 -5.234 5.992 1 71.94 17 PRO B CA 1
ATOM 892 C C . PRO B 1 17 ? 11.625 -5.848 5.113 1 71.94 17 PRO B C 1
ATOM 894 O O . PRO B 1 17 ? 11.016 -6.848 5.496 1 71.94 17 PRO B O 1
ATOM 897 N N . GLY B 1 18 ? 11.5 -5.344 3.924 1 80.06 18 GLY B N 1
ATOM 898 C CA . GLY B 1 18 ? 10.523 -5.926 3.018 1 80.06 18 GLY B CA 1
ATOM 899 C C . GLY B 1 18 ? 10.906 -7.312 2.535 1 80.06 18 GLY B C 1
ATOM 900 O O . GLY B 1 18 ? 10.07 -8.211 2.482 1 80.06 18 GLY B O 1
ATOM 901 N N . ALA B 1 19 ? 12.094 -7.508 2.338 1 82.25 19 ALA B N 1
ATOM 902 C CA . ALA B 1 19 ? 12.586 -8.805 1.869 1 82.25 19 ALA B CA 1
ATOM 903 C C . ALA B 1 19 ? 12.5 -9.852 2.973 1 82.25 19 ALA B C 1
ATOM 905 O O . ALA B 1 19 ? 12.164 -11.008 2.715 1 82.25 19 ALA B O 1
ATOM 906 N N . ALA B 1 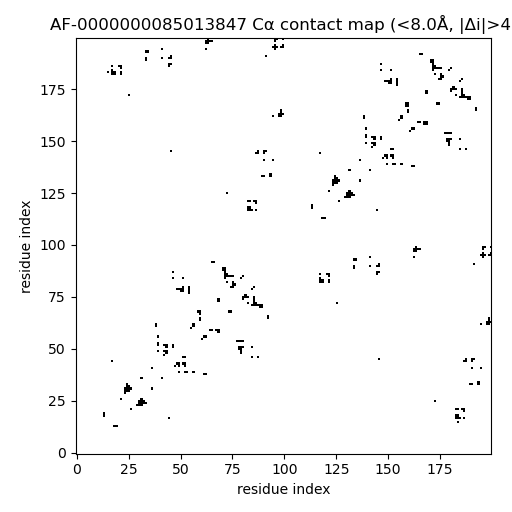20 ? 12.859 -9.469 4.148 1 86 20 ALA B N 1
ATOM 907 C CA . ALA B 1 20 ? 12.773 -10.406 5.27 1 86 20 ALA B CA 1
ATOM 908 C C . ALA B 1 20 ? 11.344 -10.883 5.477 1 86 20 ALA B C 1
ATOM 910 O O . ALA B 1 20 ? 11.102 -12.07 5.691 1 86 20 ALA B O 1
ATOM 911 N N . ARG B 1 21 ? 10.516 -10.047 5.422 1 89.62 21 ARG B N 1
ATOM 912 C CA . ARG B 1 21 ? 9.109 -10.406 5.602 1 89.62 21 ARG B CA 1
ATOM 913 C C . ARG B 1 21 ? 8.609 -11.258 4.438 1 89.62 21 ARG B C 1
ATO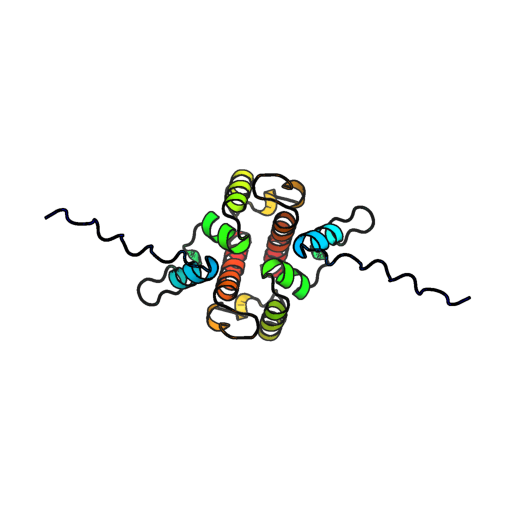M 915 O O . ARG B 1 21 ? 7.844 -12.203 4.641 1 89.62 21 ARG B O 1
ATOM 922 N N . PHE B 1 22 ? 9.055 -10.938 3.32 1 91.56 22 PHE B N 1
ATOM 923 C CA . PHE B 1 22 ? 8.734 -11.75 2.154 1 91.56 22 PHE B CA 1
ATOM 924 C C . PHE B 1 22 ? 9.156 -13.195 2.369 1 91.56 22 PHE B C 1
ATOM 926 O O . PHE B 1 22 ? 8.375 -14.117 2.131 1 91.56 22 PHE B O 1
ATOM 933 N N . ASN B 1 23 ? 10.305 -13.375 2.83 1 91 23 ASN B N 1
ATOM 934 C CA . ASN B 1 23 ? 10.828 -14.727 3.043 1 91 23 ASN B CA 1
ATOM 935 C C . ASN B 1 23 ? 10.031 -15.469 4.113 1 91 23 ASN B C 1
ATOM 937 O O . ASN B 1 23 ? 9.875 -16.688 4.035 1 91 23 ASN B O 1
ATOM 941 N N . GLU B 1 24 ? 9.539 -14.773 5.055 1 89.88 24 GLU B N 1
ATOM 942 C CA . GLU B 1 24 ? 8.688 -15.375 6.074 1 89.88 24 GLU B CA 1
ATOM 943 C C . GLU B 1 24 ? 7.359 -15.844 5.484 1 89.88 24 GLU B C 1
ATOM 945 O O . GLU B 1 24 ? 6.934 -16.969 5.715 1 89.88 24 GLU B O 1
ATOM 950 N N . VAL B 1 25 ? 6.812 -15.078 4.703 1 90.12 25 VAL B N 1
ATOM 951 C CA . VAL B 1 25 ? 5.48 -15.32 4.152 1 90.12 25 VAL B CA 1
ATOM 952 C C . VAL B 1 25 ? 5.547 -16.438 3.109 1 90.12 25 VAL B C 1
ATOM 954 O O . VAL B 1 25 ? 4.664 -17.297 3.055 1 90.12 25 VAL B O 1
ATOM 957 N N . TYR B 1 26 ? 6.645 -16.438 2.406 1 89.25 26 TYR B N 1
ATOM 958 C CA . TYR B 1 26 ? 6.723 -17.375 1.287 1 89.25 26 TYR B CA 1
ATOM 959 C C . TYR B 1 26 ? 7.766 -18.453 1.547 1 89.25 26 TYR B C 1
ATOM 961 O O . TYR B 1 26 ? 8.305 -19.047 0.608 1 89.25 26 TYR B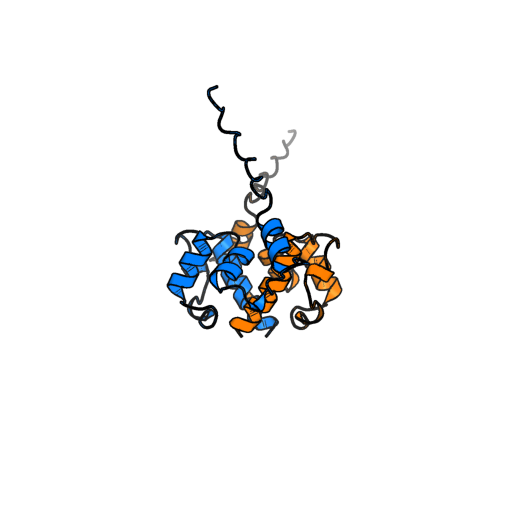 O 1
ATOM 969 N N . SER B 1 27 ? 8.008 -18.578 2.787 1 86.69 27 SER B N 1
ATOM 970 C CA . SER B 1 27 ? 8.961 -19.609 3.154 1 86.69 27 SER B CA 1
ATOM 971 C C . SER B 1 27 ? 8.562 -20.969 2.586 1 86.69 27 SER B C 1
ATOM 973 O O . SER B 1 27 ? 7.379 -21.312 2.582 1 86.69 27 SER B O 1
ATOM 975 N N . LYS B 1 28 ? 9.484 -21.75 2.143 1 85.25 28 LYS B N 1
ATOM 976 C CA . LYS B 1 28 ? 9.219 -23.078 1.612 1 85.25 28 LYS B CA 1
ATOM 977 C C . LYS B 1 28 ? 8.969 -24.078 2.738 1 85.25 28 LYS B C 1
ATOM 979 O O . LYS B 1 28 ? 8.195 -25.031 2.576 1 85.25 28 LYS B O 1
ATOM 984 N N . ARG B 1 29 ? 9.477 -23.891 3.844 1 86 29 ARG B N 1
ATOM 985 C CA . ARG B 1 29 ? 9.414 -24.844 4.934 1 86 29 ARG B CA 1
ATOM 986 C C . ARG B 1 29 ? 8.195 -24.609 5.816 1 86 29 ARG B C 1
ATOM 988 O O . ARG B 1 29 ? 7.449 -25.531 6.129 1 86 29 ARG B O 1
ATOM 995 N N . ARG B 1 30 ? 7.938 -23.391 6.219 1 86.69 30 ARG B N 1
ATOM 996 C CA . ARG B 1 30 ? 6.832 -23.031 7.094 1 86.69 30 ARG B CA 1
ATOM 997 C C . ARG B 1 30 ? 6.199 -21.719 6.648 1 86.69 30 ARG B C 1
ATOM 999 O O . ARG B 1 30 ? 6.363 -20.688 7.312 1 86.69 30 ARG B O 1
ATOM 1006 N N . PRO B 1 31 ? 5.461 -21.781 5.59 1 84.94 31 PRO B N 1
ATOM 1007 C CA . PRO B 1 31 ? 4.859 -20.531 5.098 1 84.94 31 PRO B CA 1
ATOM 1008 C C . PRO B 1 31 ? 3.797 -19.984 6.043 1 84.94 31 PRO B C 1
ATOM 1010 O O . PRO B 1 31 ? 3.057 -20.75 6.664 1 84.94 31 PRO B O 1
ATOM 1013 N N . ARG B 1 32 ? 3.898 -18.812 6.25 1 91.38 32 ARG B N 1
ATOM 1014 C CA . ARG B 1 32 ? 2.803 -18.094 6.883 1 91.38 32 ARG B CA 1
ATOM 1015 C C . ARG B 1 32 ? 2.002 -17.297 5.848 1 91.38 32 ARG B C 1
ATOM 1017 O O . ARG B 1 32 ? 2.377 -16.188 5.484 1 91.38 32 ARG B O 1
ATOM 1024 N N . PRO B 1 33 ? 0.896 -17.828 5.484 1 93.69 33 PRO B N 1
ATOM 1025 C CA . PRO B 1 33 ? 0.107 -17.188 4.426 1 93.69 33 PRO B CA 1
ATOM 1026 C C . PRO B 1 33 ? -0.246 -15.742 4.75 1 93.69 33 PRO B C 1
ATOM 1028 O O . PRO B 1 33 ? -0.454 -15.398 5.914 1 93.69 33 PRO B O 1
ATOM 1031 N N . ILE B 1 34 ? -0.328 -14.914 3.734 1 95.12 34 ILE B N 1
ATOM 1032 C CA . ILE B 1 34 ? -0.621 -13.484 3.85 1 95.12 34 ILE B CA 1
ATOM 1033 C C . ILE B 1 34 ? -1.922 -13.289 4.625 1 95.12 34 ILE B C 1
ATOM 1035 O O . ILE B 1 34 ? -2.047 -12.344 5.41 1 95.12 34 ILE B O 1
ATOM 1039 N N . ALA B 1 35 ? -2.873 -14.172 4.453 1 96 35 ALA B N 1
ATOM 1040 C CA . ALA B 1 35 ? -4.18 -14.078 5.098 1 96 35 ALA B CA 1
ATOM 1041 C C . ALA B 1 35 ? -4.066 -14.289 6.605 1 96 35 ALA B C 1
ATOM 1043 O O . ALA B 1 35 ? -4.992 -13.961 7.355 1 96 35 ALA B O 1
ATOM 1044 N N . GLU B 1 36 ? -2.988 -14.82 7.066 1 96.38 36 GLU B N 1
ATOM 1045 C CA . GLU B 1 36 ? -2.803 -15.094 8.492 1 96.38 36 GLU B CA 1
ATOM 1046 C C . GLU B 1 36 ? -2.146 -13.914 9.195 1 96.38 36 GLU B C 1
ATOM 1048 O O . GLU B 1 36 ? -2.08 -13.875 10.43 1 96.38 36 GLU B O 1
ATOM 1053 N N . LEU B 1 37 ? -1.631 -13.023 8.484 1 96.62 37 LEU B N 1
ATOM 1054 C CA . LEU B 1 37 ? -1.03 -11.836 9.086 1 96.62 37 LEU B CA 1
ATOM 1055 C C . LEU B 1 37 ? -2.086 -10.992 9.797 1 96.62 37 LEU B C 1
ATOM 1057 O O . LEU B 1 37 ? -3.219 -10.883 9.32 1 96.62 37 LEU B O 1
ATOM 1061 N N . SER B 1 38 ? -1.67 -10.336 10.844 1 97.56 38 SER B N 1
ATOM 1062 C CA . SER B 1 38 ? -2.564 -9.438 11.57 1 97.56 38 SER B CA 1
ATOM 1063 C C . SER B 1 38 ? -2.791 -8.148 10.789 1 97.56 38 SER B C 1
ATOM 1065 O O . SER B 1 38 ? -2.033 -7.828 9.867 1 97.56 38 SER B O 1
ATOM 1067 N N . ASP B 1 39 ? -3.824 -7.391 11.195 1 98.38 39 ASP B N 1
ATOM 1068 C CA . ASP B 1 39 ? -4.062 -6.078 10.609 1 98.38 39 ASP B CA 1
ATOM 1069 C C . ASP B 1 39 ? -2.824 -5.191 10.727 1 98.38 39 ASP B C 1
ATOM 1071 O O . ASP B 1 39 ? -2.482 -4.473 9.781 1 98.38 39 ASP B O 1
ATOM 1075 N N . ARG B 1 40 ? -2.189 -5.242 11.859 1 98.12 40 ARG B N 1
ATOM 1076 C CA . ARG B 1 40 ? -0.996 -4.434 12.086 1 98.12 40 ARG B CA 1
ATOM 1077 C C . ARG B 1 40 ? 0.125 -4.824 11.133 1 98.12 40 ARG B C 1
ATOM 1079 O O . ARG B 1 40 ? 0.778 -3.955 10.547 1 98.12 40 ARG B O 1
ATOM 1086 N N . GLU B 1 41 ? 0.341 -6.121 11 1 97.12 41 GLU B N 1
ATOM 1087 C CA . GLU B 1 41 ? 1.396 -6.609 10.117 1 97.12 41 GLU B CA 1
ATOM 1088 C C . GLU B 1 41 ? 1.14 -6.195 8.672 1 97.12 41 GLU B C 1
ATOM 1090 O O . GLU B 1 41 ? 2.059 -5.758 7.977 1 97.12 41 GLU B O 1
ATOM 1095 N N . LEU B 1 42 ? -0.084 -6.289 8.258 1 97.44 42 LEU B N 1
ATOM 1096 C CA . LEU B 1 42 ? -0.45 -5.891 6.902 1 97.44 42 LEU B CA 1
ATOM 1097 C C . LEU B 1 42 ? -0.201 -4.398 6.691 1 97.44 42 LEU B C 1
ATOM 1099 O O . LEU B 1 42 ? 0.385 -4 5.68 1 97.44 42 LEU B O 1
ATOM 1103 N N . LEU B 1 43 ? -0.614 -3.621 7.652 1 97.88 43 LEU B N 1
ATOM 1104 C CA . LEU B 1 43 ? -0.453 -2.176 7.539 1 97.88 43 LEU B CA 1
ATOM 1105 C C . LEU B 1 43 ? 1.022 -1.79 7.547 1 97.88 43 LEU B C 1
ATOM 1107 O O . LEU B 1 43 ? 1.427 -0.847 6.863 1 97.88 43 LEU B O 1
ATOM 1111 N N . VAL B 1 44 ? 1.846 -2.465 8.305 1 97.5 44 VAL B N 1
ATOM 1112 C CA . VAL B 1 44 ? 3.277 -2.186 8.344 1 97.5 44 VAL B CA 1
ATOM 1113 C C . VAL B 1 44 ? 3.889 -2.426 6.969 1 97.5 44 VAL B C 1
ATOM 1115 O O . VAL B 1 44 ? 4.719 -1.637 6.504 1 97.5 44 VAL B O 1
ATOM 1118 N N . ILE B 1 45 ? 3.484 -3.432 6.305 1 96.69 45 ILE B N 1
ATOM 1119 C CA . ILE B 1 45 ? 3.977 -3.74 4.965 1 96.69 45 ILE B CA 1
ATOM 1120 C C . ILE B 1 45 ? 3.562 -2.635 3.996 1 96.69 45 ILE B C 1
ATOM 1122 O O . ILE B 1 45 ? 4.375 -2.162 3.201 1 96.69 45 ILE B O 1
ATOM 1126 N N . LEU B 1 46 ? 2.346 -2.18 4.109 1 97.25 46 LEU B N 1
ATOM 1127 C CA . LEU B 1 46 ? 1.747 -1.3 3.111 1 97.25 46 LEU B CA 1
ATOM 1128 C C . LEU B 1 46 ? 2.178 0.146 3.334 1 97.25 46 LEU B C 1
ATOM 1130 O O . LEU B 1 46 ? 2.379 0.893 2.373 1 97.25 46 LEU B O 1
ATOM 1134 N N . LEU B 1 47 ? 2.371 0.471 4.598 1 96.56 47 LEU B N 1
ATOM 1135 C CA . LEU B 1 47 ? 2.666 1.869 4.895 1 96.56 47 LEU B CA 1
ATOM 1136 C C . LEU B 1 47 ? 4.164 2.078 5.094 1 96.56 47 LEU B C 1
ATOM 1138 O O . LEU B 1 47 ? 4.656 3.205 5 1 96.56 47 LEU B O 1
ATOM 1142 N N . GLY B 1 48 ? 4.828 1.069 5.461 1 94.31 48 GLY B N 1
ATOM 1143 C CA . GLY B 1 48 ? 6.266 1.152 5.664 1 94.31 48 GLY B CA 1
ATOM 1144 C C . GLY B 1 48 ? 6.648 1.73 7.012 1 94.31 48 GLY B C 1
ATOM 1145 O O . GLY B 1 48 ? 7.797 2.127 7.223 1 94.31 48 GLY B O 1
ATOM 1146 N N . SER B 1 49 ? 5.688 1.823 7.906 1 95.19 49 SER B N 1
ATOM 1147 C CA . SER B 1 49 ? 5.926 2.439 9.211 1 95.19 49 SER B CA 1
ATOM 1148 C C . SER B 1 49 ? 5.121 1.747 10.305 1 95.19 49 SER B C 1
ATOM 1150 O O . SER B 1 49 ? 3.893 1.853 10.336 1 95.19 49 SER B O 1
ATOM 1152 N N . PRO B 1 50 ? 5.832 1.022 11.188 1 97.12 50 PRO B N 1
ATOM 1153 C CA . PRO B 1 50 ? 5.117 0.42 12.312 1 97.12 50 PRO B CA 1
ATOM 1154 C C . PRO B 1 50 ? 4.34 1.445 13.141 1 97.12 50 PRO B C 1
ATOM 1156 O O . PRO B 1 50 ? 3.221 1.17 13.578 1 97.12 50 PRO B O 1
ATOM 1159 N N . GLN B 1 51 ? 4.918 2.584 13.281 1 98.12 51 GLN B N 1
ATOM 1160 C CA . GLN B 1 51 ? 4.254 3.629 14.055 1 98.12 51 GLN B CA 1
ATOM 1161 C C . GLN B 1 51 ? 2.969 4.086 13.367 1 98.12 51 GLN B C 1
ATOM 1163 O O . GLN B 1 51 ? 1.953 4.316 14.023 1 98.12 51 GLN B O 1
ATOM 1168 N N . ALA B 1 52 ? 2.975 4.254 12.117 1 97.88 52 ALA B N 1
ATOM 1169 C CA . ALA B 1 52 ? 1.772 4.609 11.367 1 97.88 52 ALA B CA 1
ATOM 1170 C C . ALA B 1 52 ? 0.688 3.549 11.531 1 97.88 52 ALA B C 1
ATOM 1172 O O . ALA B 1 52 ? -0.486 3.877 11.727 1 97.88 52 ALA B O 1
ATOM 1173 N N . ALA B 1 53 ? 1.133 2.303 11.453 1 98.31 53 ALA B N 1
ATOM 1174 C CA . ALA B 1 53 ? 0.186 1.203 11.617 1 98.31 53 ALA B CA 1
ATOM 1175 C C . ALA B 1 53 ? -0.515 1.279 12.969 1 98.31 53 ALA B C 1
ATOM 1177 O O . ALA B 1 53 ? -1.738 1.141 13.055 1 98.31 53 ALA B O 1
ATOM 1178 N N . ASP B 1 54 ? 0.261 1.532 13.992 1 98.44 54 ASP B N 1
ATOM 1179 C CA . ASP B 1 54 ? -0.29 1.642 15.336 1 98.44 54 ASP B CA 1
ATOM 1180 C C . ASP B 1 54 ? -1.276 2.803 15.43 1 98.44 54 ASP B C 1
ATOM 1182 O O . ASP B 1 54 ? -2.369 2.652 15.984 1 98.44 54 ASP B O 1
ATOM 1186 N N . THR B 1 55 ? -0.852 3.91 14.891 1 98.38 55 THR B N 1
ATOM 1187 C CA . THR B 1 55 ? -1.695 5.098 14.93 1 98.38 55 THR B CA 1
ATOM 1188 C C . THR B 1 55 ? -3.012 4.852 14.195 1 98.38 55 THR B C 1
ATOM 1190 O O . THR B 1 55 ? -4.082 5.199 14.703 1 98.38 55 THR B O 1
ATOM 1193 N N . VAL B 1 56 ? -2.994 4.242 13.039 1 98.12 56 VAL B N 1
ATOM 1194 C CA . VAL B 1 56 ? -4.188 3.957 12.242 1 98.12 56 VAL B CA 1
ATOM 1195 C C . VAL B 1 56 ? -5.105 3.012 13.016 1 98.12 56 VAL B C 1
ATOM 1197 O O . VAL B 1 56 ? -6.305 3.266 13.141 1 98.12 56 VAL B O 1
ATOM 1200 N N . LEU B 1 57 ? -4.531 1.979 13.562 1 98.12 57 LEU B N 1
ATOM 1201 C CA . LEU B 1 57 ? -5.344 0.977 14.242 1 98.12 57 LEU B CA 1
ATOM 1202 C C . LEU B 1 57 ? -5.945 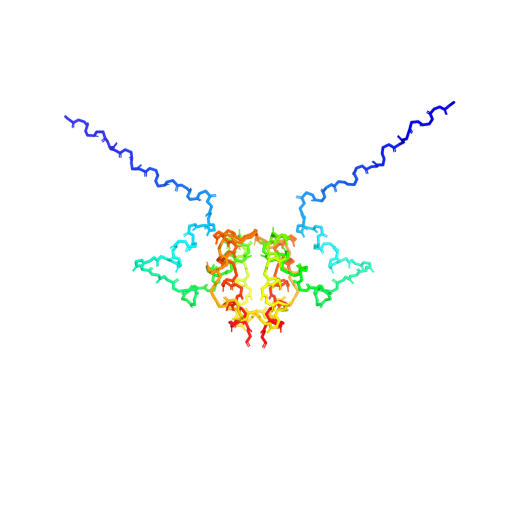1.546 15.523 1 98.12 57 LEU B C 1
ATOM 1204 O O . LEU B 1 57 ? -7.047 1.158 15.922 1 98.12 57 LEU B O 1
ATOM 1208 N N . GLU B 1 58 ? -5.211 2.416 16.141 1 97.62 58 GLU B N 1
ATOM 1209 C CA . GLU B 1 58 ? -5.777 3.098 17.297 1 97.62 58 GLU B CA 1
ATOM 1210 C C . GLU B 1 58 ? -7.031 3.883 16.922 1 97.62 58 GLU B C 1
ATOM 1212 O O . GLU B 1 58 ? -7.961 4 17.719 1 97.62 58 GLU B O 1
ATOM 1217 N N . HIS B 1 59 ? -7.047 4.324 15.742 1 96.38 59 HIS B N 1
ATOM 1218 C CA . HIS B 1 59 ? -8.141 5.168 15.273 1 96.38 59 HIS B CA 1
ATOM 1219 C C . HIS B 1 59 ? -9.32 4.332 14.789 1 96.38 59 HIS B C 1
ATOM 1221 O O . HIS B 1 59 ? -10.477 4.676 15.039 1 96.38 59 HIS B O 1
ATOM 1227 N N . ILE B 1 60 ? -9.031 3.209 14.172 1 96.69 60 ILE B N 1
ATOM 1228 C CA . ILE B 1 60 ? -10.125 2.541 13.469 1 96.69 60 ILE B CA 1
ATOM 1229 C C . ILE B 1 60 ? -10.406 1.19 14.125 1 96.69 60 ILE B C 1
ATOM 1231 O O . ILE B 1 60 ? -11.43 0.562 13.852 1 96.69 60 ILE B O 1
ATOM 1235 N N . GLY B 1 61 ? -9.57 0.673 14.922 1 96.81 61 GLY B N 1
ATOM 1236 C CA . GLY B 1 61 ? -9.719 -0.622 15.57 1 96.81 61 GLY B CA 1
ATOM 1237 C C . GLY B 1 61 ? -9.305 -1.781 14.688 1 96.81 61 GLY B C 1
ATOM 1238 O O . GLY B 1 61 ? -8.305 -2.451 14.961 1 96.81 61 GLY B O 1
ATOM 1239 N N . THR B 1 62 ? -10.094 -2.053 13.594 1 97.62 62 THR B N 1
ATOM 1240 C CA . THR B 1 62 ? -9.797 -3.119 12.648 1 97.62 62 THR B CA 1
ATOM 1241 C C . THR B 1 62 ? -9.898 -2.613 11.211 1 97.62 62 THR B C 1
ATOM 1243 O O . THR B 1 62 ? -10.539 -1.587 10.961 1 97.62 62 THR B O 1
ATOM 1246 N N . LEU B 1 63 ? -9.297 -3.371 10.32 1 97.56 63 LEU B N 1
ATOM 1247 C CA . LEU B 1 63 ? -9.344 -2.992 8.906 1 97.56 63 LEU B CA 1
ATOM 1248 C C . LEU B 1 63 ? -10.773 -2.99 8.391 1 97.56 63 LEU B C 1
ATOM 1250 O O . LEU B 1 63 ? -11.102 -2.25 7.457 1 97.56 63 LEU B O 1
ATOM 1254 N N . GLY B 1 64 ? -11.625 -3.791 8.961 1 97 64 GLY B N 1
ATOM 1255 C CA . GLY B 1 64 ? -13.023 -3.791 8.578 1 97 64 GLY B CA 1
ATOM 1256 C C . GLY B 1 64 ? -13.703 -2.451 8.797 1 97 64 GLY B C 1
ATOM 1257 O O . GLY B 1 64 ? -14.773 -2.199 8.242 1 97 64 GLY B O 1
ATOM 1258 N N . GLU B 1 65 ? -13.109 -1.566 9.625 1 96.81 65 GLU B N 1
ATOM 1259 C CA . GLU B 1 65 ? -13.641 -0.244 9.945 1 96.81 65 GLU B CA 1
ATOM 1260 C C . GLU B 1 65 ? -12.82 0.856 9.273 1 96.81 65 GLU B C 1
ATOM 1262 O O . GLU B 1 65 ? -12.742 1.977 9.781 1 96.81 65 GLU B O 1
ATOM 1267 N N . TYR B 1 66 ? -12.219 0.556 8.188 1 96.56 66 TYR B N 1
ATOM 1268 C CA . TYR B 1 66 ? -11.281 1.471 7.543 1 96.56 66 TYR B CA 1
ATOM 1269 C C . TYR B 1 66 ? -11.977 2.764 7.133 1 96.56 66 TYR B C 1
ATOM 1271 O O . TYR B 1 66 ? -11.375 3.836 7.152 1 96.56 66 TYR B O 1
ATOM 1279 N N . SER B 1 67 ? -13.242 2.678 6.773 1 93 67 SER B N 1
ATOM 1280 C CA . SER B 1 67 ? -13.984 3.834 6.293 1 93 67 SER B CA 1
ATOM 1281 C C . SER B 1 67 ? -14.086 4.918 7.359 1 93 67 SER B C 1
ATOM 1283 O O . SER B 1 67 ? -14.383 6.074 7.059 1 93 67 SER B O 1
ATOM 1285 N N . ARG B 1 68 ? -13.758 4.547 8.547 1 91.88 68 ARG B N 1
ATOM 1286 C CA . ARG B 1 68 ? -13.805 5.5 9.656 1 91.88 68 ARG B CA 1
ATOM 1287 C C . ARG B 1 68 ? -12.727 6.562 9.508 1 91.88 68 ARG B C 1
ATOM 1289 O O . ARG B 1 68 ? -12.797 7.617 10.141 1 91.88 68 ARG B O 1
ATOM 1296 N N . ILE B 1 69 ? -11.742 6.273 8.742 1 92.75 69 ILE B N 1
ATOM 1297 C CA . ILE B 1 69 ? -10.672 7.238 8.539 1 92.75 69 ILE B CA 1
ATOM 1298 C C . ILE B 1 69 ? -11.195 8.445 7.77 1 92.75 69 ILE B C 1
ATOM 1300 O O . ILE B 1 69 ? -10.805 9.586 8.039 1 92.75 69 ILE B O 1
ATOM 1304 N N . GLY B 1 70 ? -12.133 8.188 6.895 1 91.12 70 GLY B N 1
ATOM 1305 C CA . GLY B 1 70 ? -12.555 9.242 5.988 1 91.12 70 GLY B CA 1
ATOM 1306 C C . GLY B 1 70 ? -11.461 9.68 5.031 1 91.12 70 GLY B C 1
ATOM 1307 O O . GLY B 1 70 ? -11.188 8.992 4.043 1 91.12 70 GLY B O 1
ATOM 1308 N N . GLU B 1 71 ? -10.82 10.906 5.375 1 92.25 71 GLU B N 1
ATOM 1309 C CA . GLU B 1 71 ? -9.688 11.43 4.609 1 92.25 71 GLU B CA 1
ATOM 1310 C C . GLU B 1 71 ? -8.375 11.258 5.367 1 92.25 71 GLU B C 1
ATOM 1312 O O . GLU B 1 71 ? -8.289 11.586 6.551 1 92.25 71 GLU B O 1
ATOM 1317 N N . GLY B 1 72 ? -7.453 10.625 4.684 1 93.56 72 GLY B N 1
ATOM 1318 C CA . GLY B 1 72 ? -6.152 10.422 5.293 1 93.56 72 GLY B CA 1
ATOM 1319 C C . GLY B 1 72 ? -5.527 11.703 5.812 1 93.56 72 GLY B C 1
ATOM 1320 O O . GLY B 1 72 ? -4.828 11.695 6.828 1 93.56 72 GLY B O 1
ATOM 1321 N N . ALA B 1 73 ? -5.832 12.805 5.113 1 91 73 ALA B N 1
ATOM 1322 C CA . ALA B 1 73 ? -5.285 14.109 5.477 1 91 73 ALA B CA 1
ATOM 1323 C C . ALA B 1 73 ? -5.68 14.492 6.898 1 91 73 ALA B C 1
ATOM 1325 O O . ALA B 1 73 ? -4.992 15.281 7.551 1 91 73 ALA B O 1
ATOM 1326 N N . ARG B 1 74 ? -6.734 13.906 7.391 1 92.31 74 ARG B N 1
ATOM 1327 C CA . ARG B 1 74 ? -7.219 14.195 8.734 1 92.31 74 ARG B CA 1
ATOM 1328 C C . ARG B 1 74 ? -6.289 13.617 9.789 1 92.31 74 ARG B C 1
ATOM 1330 O O . ARG B 1 74 ? -6.32 14.031 10.953 1 92.31 74 ARG B O 1
ATOM 1337 N N . LEU B 1 75 ? -5.531 12.688 9.391 1 95 75 LEU B N 1
ATOM 1338 C CA . LEU B 1 75 ? -4.641 12.023 10.344 1 95 75 LEU B CA 1
ATOM 1339 C C . LEU B 1 75 ? -3.234 12.609 10.266 1 95 75 LEU B C 1
ATOM 1341 O O . LEU B 1 75 ? -2.34 12.18 11 1 95 75 LEU B O 1
ATOM 1345 N N . LEU B 1 76 ? -3.072 13.609 9.492 1 93 76 LEU B N 1
ATOM 1346 C CA . LEU B 1 76 ? -1.771 14.242 9.32 1 93 76 LEU B CA 1
ATOM 1347 C C . LEU B 1 76 ? -1.223 14.727 10.656 1 93 76 LEU B C 1
ATOM 1349 O O . LEU B 1 76 ? -1.972 15.242 11.492 1 93 76 LEU B O 1
ATOM 1353 N N . HIS B 1 77 ? 0.037 14.469 10.906 1 91.19 77 HIS B N 1
ATOM 1354 C CA . HIS B 1 77 ? 0.828 14.945 12.031 1 91.19 77 HIS B CA 1
ATOM 1355 C C . HIS B 1 77 ? 0.635 14.055 13.258 1 91.19 77 HIS B C 1
ATOM 1357 O O . HIS B 1 77 ? 1.244 14.289 14.305 1 91.19 77 HIS B O 1
ATOM 1363 N N . LEU B 1 78 ? -0.264 13.047 13.188 1 96.56 78 LEU B N 1
ATOM 1364 C CA . LEU B 1 78 ? -0.227 12.008 14.203 1 96.56 78 LEU B CA 1
ATOM 1365 C C . LEU B 1 78 ? 1.047 11.172 14.086 1 96.56 78 LEU B C 1
ATOM 1367 O O . LEU B 1 78 ? 1.732 11.227 13.062 1 96.56 78 LEU B O 1
ATOM 1371 N N . PRO B 1 79 ? 1.367 10.516 15.094 1 97.69 79 PRO B N 1
ATOM 1372 C CA . PRO B 1 79 ? 2.625 9.766 15.055 1 97.69 79 PRO B CA 1
ATOM 1373 C C . PRO B 1 79 ? 2.74 8.859 13.836 1 97.69 79 PRO B C 1
ATOM 1375 O O . PRO B 1 79 ? 1.853 8.039 13.586 1 97.69 79 PRO B O 1
ATOM 1378 N N . GLY B 1 80 ? 3.734 9.062 13.078 1 97.12 80 GLY B N 1
ATOM 1379 C CA . GLY B 1 80 ? 4.043 8.211 11.938 1 97.12 80 GLY B CA 1
ATOM 1380 C C . GLY B 1 80 ? 3.295 8.609 10.68 1 97.12 80 GLY B C 1
ATOM 1381 O O . GLY B 1 80 ? 3.518 8.031 9.617 1 97.12 80 GLY B O 1
ATOM 1382 N N . ILE B 1 81 ? 2.5 9.609 10.797 1 97.25 81 ILE B N 1
ATOM 1383 C CA . ILE B 1 81 ? 1.669 9.945 9.648 1 97.25 81 ILE B CA 1
ATOM 1384 C C . ILE B 1 81 ? 2.102 11.289 9.07 1 97.25 81 ILE B C 1
ATOM 1386 O O . ILE B 1 81 ? 1.633 12.344 9.508 1 97.25 81 ILE B O 1
ATOM 1390 N N . GLY B 1 82 ? 2.961 11.227 8.125 1 96.38 82 GLY B N 1
ATOM 1391 C CA . GLY B 1 82 ? 3.275 12.383 7.309 1 96.38 82 GLY B CA 1
ATOM 1392 C C . GLY B 1 82 ? 2.422 12.484 6.059 1 96.38 82 GLY B C 1
ATOM 1393 O O . GLY B 1 82 ? 1.491 11.695 5.875 1 96.38 82 GLY B O 1
ATOM 1394 N N . LYS B 1 83 ? 2.84 13.43 5.23 1 95.44 83 LYS B N 1
ATOM 1395 C CA . LYS B 1 83 ? 2.062 13.672 4.02 1 95.44 83 LYS B CA 1
ATOM 1396 C C 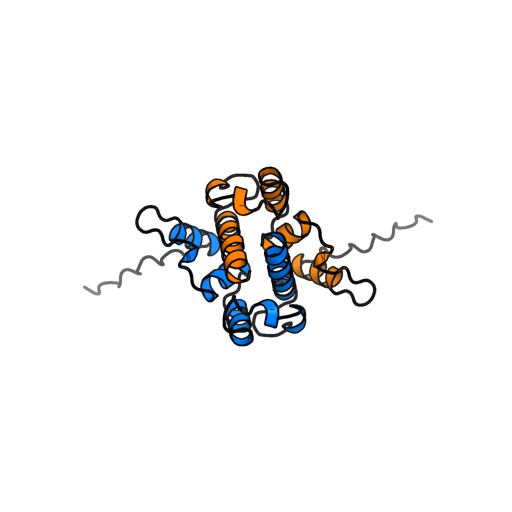. LYS B 1 83 ? 2.008 12.422 3.143 1 95.44 83 LYS B C 1
ATOM 1398 O O . LYS B 1 83 ? 0.949 12.078 2.617 1 95.44 83 LYS B O 1
ATOM 1403 N N . GLY B 1 84 ? 3.09 11.766 3.041 1 95 84 GLY B N 1
ATOM 1404 C CA . GLY B 1 84 ? 3.146 10.562 2.229 1 95 84 GLY B CA 1
ATOM 1405 C C . GLY B 1 84 ? 2.26 9.445 2.75 1 95 84 GLY B C 1
ATOM 1406 O O . GLY B 1 84 ? 1.544 8.805 1.979 1 95 84 GLY B O 1
ATOM 1407 N N . VAL B 1 85 ? 2.287 9.258 4.035 1 96.38 85 VAL B N 1
ATOM 1408 C CA . VAL B 1 85 ? 1.483 8.203 4.645 1 96.38 85 VAL B CA 1
ATOM 1409 C C . VAL B 1 85 ? 0.002 8.555 4.543 1 96.38 85 VAL B C 1
ATOM 1411 O O . VAL B 1 85 ? -0.832 7.691 4.266 1 96.38 85 VAL B O 1
ATOM 1414 N N . ALA B 1 86 ? -0.295 9.805 4.77 1 97 86 ALA B N 1
ATOM 1415 C CA . ALA B 1 86 ? -1.682 10.242 4.648 1 97 86 ALA B CA 1
ATOM 1416 C C . ALA B 1 86 ? -2.225 9.969 3.25 1 97 86 ALA B C 1
ATOM 1418 O O . ALA B 1 86 ? -3.35 9.484 3.098 1 97 86 ALA B O 1
ATOM 1419 N N . LEU B 1 87 ? -1.456 10.289 2.303 1 96.75 87 LEU B N 1
ATOM 1420 C CA . LEU B 1 87 ? -1.841 10.031 0.919 1 96.75 87 LEU B CA 1
ATOM 1421 C C . LEU B 1 87 ? -2.037 8.539 0.684 1 96.75 87 LEU B C 1
ATOM 1423 O O . LEU B 1 87 ? -2.998 8.125 0.027 1 96.75 87 LEU B O 1
ATOM 1427 N N . LYS B 1 88 ? -1.169 7.734 1.192 1 97.56 88 LYS B N 1
ATOM 1428 C CA . LYS B 1 88 ? -1.249 6.285 1.032 1 97.56 88 LYS B CA 1
ATOM 1429 C C . LYS B 1 88 ? -2.533 5.734 1.646 1 97.56 88 LYS B C 1
ATOM 1431 O O . LYS B 1 88 ? -3.135 4.805 1.106 1 97.56 88 LYS B O 1
ATOM 1436 N N . LEU B 1 89 ? -2.904 6.289 2.727 1 97.5 89 LEU B N 1
ATOM 1437 C CA . LEU B 1 89 ? -4.137 5.844 3.369 1 97.5 89 LEU B CA 1
ATOM 1438 C C . LEU B 1 89 ? -5.336 6.043 2.447 1 97.5 89 LEU B C 1
ATOM 1440 O O . LEU B 1 89 ? -6.18 5.152 2.32 1 97.5 89 LEU B O 1
ATOM 1444 N N . ASP B 1 90 ? -5.379 7.156 1.847 1 97.19 90 ASP B N 1
ATOM 1445 C CA . ASP B 1 90 ? -6.477 7.414 0.921 1 97.19 90 ASP B CA 1
ATOM 1446 C C . ASP B 1 90 ? -6.371 6.531 -0.319 1 97.19 90 ASP B C 1
ATOM 1448 O O . ASP B 1 90 ? -7.383 6.031 -0.82 1 97.19 90 ASP B O 1
ATOM 1452 N N . ALA B 1 91 ? -5.18 6.352 -0.792 1 97.75 91 ALA B N 1
ATOM 1453 C CA . ALA B 1 91 ? -4.957 5.5 -1.957 1 97.75 91 ALA B CA 1
ATOM 1454 C C . ALA B 1 91 ? -5.355 4.055 -1.665 1 97.75 91 ALA B C 1
ATOM 1456 O O . ALA B 1 91 ? -5.902 3.367 -2.533 1 97.75 91 ALA B O 1
ATOM 1457 N N . LEU B 1 92 ? -5.059 3.598 -0.484 1 98.12 92 LEU B N 1
ATOM 1458 C CA . LEU B 1 92 ? -5.438 2.25 -0.073 1 98.12 92 LEU B CA 1
ATOM 1459 C C . LEU B 1 92 ? -6.949 2.068 -0.139 1 98.12 92 LEU B C 1
ATOM 1461 O O . LEU B 1 92 ? -7.434 1.063 -0.665 1 98.12 92 LEU B O 1
ATOM 1465 N N . PHE B 1 93 ? -7.637 2.984 0.352 1 97 93 PHE B N 1
ATOM 1466 C CA . PHE B 1 93 ? -9.094 2.895 0.331 1 97 93 PHE B CA 1
ATOM 1467 C C . PHE B 1 93 ? -9.609 2.883 -1.101 1 97 93 PHE B C 1
ATOM 1469 O O . PHE B 1 93 ? -10.477 2.07 -1.447 1 97 93 PHE B O 1
ATOM 1476 N N . GLU B 1 94 ? -9.164 3.824 -1.884 1 97.31 94 GLU B N 1
ATOM 1477 C CA . GLU B 1 94 ? -9.594 3.891 -3.277 1 97.31 94 GLU B CA 1
ATOM 1478 C C . GLU B 1 94 ? -9.273 2.592 -4.016 1 97.31 94 GLU B C 1
ATOM 1480 O O . GLU B 1 94 ? -10.094 2.1 -4.797 1 97.31 94 GLU B O 1
ATOM 1485 N N . PHE B 1 95 ? -8.109 2.123 -3.77 1 97.69 95 PHE B N 1
ATOM 1486 C CA . PHE B 1 95 ? -7.723 0.834 -4.324 1 97.69 95 PHE B CA 1
ATOM 1487 C C . PHE B 1 95 ? -8.734 -0.245 -3.949 1 97.69 95 PHE B C 1
ATOM 1489 O O . PHE B 1 95 ? -9.188 -1.006 -4.809 1 97.69 95 PHE B O 1
ATOM 1496 N N . ALA B 1 96 ? -9.047 -0.358 -2.686 1 97 96 ALA B N 1
ATOM 1497 C CA . ALA B 1 96 ? -10.008 -1.355 -2.217 1 97 96 ALA B CA 1
ATOM 1498 C C . ALA B 1 96 ? -11.352 -1.193 -2.916 1 97 96 ALA B C 1
ATOM 1500 O O . ALA B 1 96 ? -12.008 -2.182 -3.262 1 97 96 ALA B O 1
ATOM 1501 N N . CYS B 1 97 ? -11.75 -0.006 -3.143 1 95.88 97 CYS B N 1
ATOM 1502 C CA . CYS B 1 97 ? -13.008 0.262 -3.828 1 95.88 97 CYS B CA 1
ATOM 1503 C C . CYS B 1 97 ? -12.969 -0.247 -5.262 1 95.88 97 CYS B C 1
ATOM 1505 O O . CYS B 1 97 ? -13.961 -0.777 -5.766 1 95.88 97 CYS B O 1
ATOM 1507 N N . ARG B 1 98 ? -11.906 -0.099 -5.84 1 96.75 98 ARG B N 1
ATOM 1508 C CA . ARG B 1 98 ? -11.82 -0.466 -7.25 1 96.75 98 ARG B CA 1
ATOM 1509 C C . ARG B 1 98 ? -11.672 -1.975 -7.414 1 96.75 98 ARG B C 1
ATOM 1511 O O . ARG B 1 98 ? -12.133 -2.543 -8.406 1 96.75 98 ARG B O 1
ATOM 1518 N N . VAL B 1 99 ? -10.945 -2.551 -6.523 1 95.44 99 VAL B N 1
ATOM 1519 C CA . VAL B 1 99 ? -10.688 -3.984 -6.609 1 95.44 99 VAL B CA 1
ATOM 1520 C C . VAL B 1 99 ? -11.906 -4.758 -6.102 1 95.44 99 VAL B C 1
ATOM 1522 O O . VAL B 1 99 ? -12.156 -5.883 -6.539 1 95.44 99 VAL B O 1
ATOM 1525 N N . GLY B 1 100 ? -12.656 -4.273 -5.109 1 83.75 100 GLY B N 1
ATOM 1526 C CA . GLY B 1 100 ? -13.812 -4.918 -4.512 1 83.75 100 GLY B CA 1
ATOM 1527 C C . GLY B 1 100 ? -15.07 -4.781 -5.352 1 83.75 100 GLY B C 1
ATOM 1528 O O . GLY B 1 100 ? -15.766 -5.766 -5.602 1 83.75 100 GLY B O 1
#

Sequence (200 aa):
MSGIPVKAPYRRSTKNPGAARFNEVYSKRRPRPIAELSDRELLVILLGSPQAADTVLEHIGTLGEYSRIGEGARLLHLPGIGKGVALKLDALFEFACRVGMSGIPVKAPYRRSTKNPGAARFNEVYSKRRPRPIAELSDRELLVILLGSPQAADTVLEHIGTLGEYSRIGEGARLLHLPGIGKGVALKLDALFEFACRVG